Protein AF-A7S8B1-F1 (afdb_monomer_lite)

Organism: Nematostella vectensis (NCBI:txid45351)

Structure (mmCIF, N/CA/C/O backbone):
data_AF-A7S8B1-F1
#
_entry.id   AF-A7S8B1-F1
#
loop_
_atom_site.group_PDB
_atom_site.id
_atom_site.type_symbol
_atom_site.label_atom_id
_atom_site.label_alt_id
_atom_site.label_comp_id
_atom_site.label_asym_id
_atom_site.label_entity_id
_atom_site.label_seq_id
_atom_site.pdbx_PDB_ins_code
_atom_site.Cartn_x
_atom_site.Cartn_y
_atom_site.Cartn_z
_atom_site.occupancy
_atom_site.B_iso_or_equiv
_atom_site.auth_seq_id
_atom_site.auth_comp_id
_atom_site.auth_asym_id
_atom_site.auth_atom_id
_atom_site.pdbx_PDB_model_num
ATOM 1 N N . LEU A 1 1 ? 80.632 -22.500 -73.790 1.00 64.88 1 LEU A N 1
ATOM 2 C CA . LEU A 1 1 ? 79.545 -21.495 -73.861 1.00 64.88 1 LEU A CA 1
ATOM 3 C C . LEU A 1 1 ? 78.164 -22.130 -73.668 1.00 64.88 1 LEU A C 1
ATOM 5 O O . LEU A 1 1 ? 77.567 -21.871 -72.638 1.00 64.88 1 LEU A O 1
ATOM 9 N N . PHE A 1 2 ? 77.678 -23.013 -74.551 1.00 76.00 2 PHE A N 1
ATOM 10 C CA . PHE A 1 2 ? 76.344 -23.635 -74.392 1.00 76.00 2 PHE A CA 1
ATOM 11 C C . PHE A 1 2 ? 76.210 -24.567 -73.166 1.00 76.00 2 PHE A C 1
ATOM 13 O O . PHE A 1 2 ? 75.236 -24.472 -72.427 1.00 76.00 2 PHE A O 1
ATOM 20 N N . GLN A 1 3 ? 77.214 -25.413 -72.903 1.00 78.44 3 GLN A N 1
ATOM 21 C CA . GLN A 1 3 ? 77.226 -26.334 -71.752 1.00 78.44 3 GLN A CA 1
ATOM 22 C C . GLN A 1 3 ? 77.155 -25.591 -70.401 1.00 78.44 3 GLN A C 1
ATOM 24 O O . GLN A 1 3 ? 76.337 -25.927 -69.552 1.00 78.44 3 GLN A O 1
ATOM 29 N N . GLN A 1 4 ? 77.952 -24.527 -70.243 1.00 79.62 4 GLN A N 1
ATOM 30 C CA . GLN A 1 4 ? 77.952 -23.672 -69.046 1.00 79.62 4 GLN A CA 1
ATOM 31 C C . GLN A 1 4 ? 76.598 -22.990 -68.819 1.00 79.62 4 GLN A C 1
ATOM 33 O O . GLN A 1 4 ? 76.114 -22.958 -67.693 1.00 79.62 4 GLN A O 1
ATOM 38 N N . ALA A 1 5 ? 75.949 -22.505 -69.882 1.00 79.94 5 ALA A N 1
ATOM 39 C CA . ALA A 1 5 ? 74.626 -21.892 -69.775 1.00 79.94 5 ALA A CA 1
ATOM 40 C C . ALA A 1 5 ? 73.538 -22.899 -69.342 1.00 79.94 5 ALA A C 1
ATOM 42 O O . ALA A 1 5 ? 72.588 -22.528 -68.653 1.00 79.94 5 ALA A O 1
ATOM 43 N N . LEU A 1 6 ? 73.664 -24.180 -69.715 1.00 85.44 6 LEU A N 1
ATOM 44 C CA . LEU A 1 6 ? 72.750 -25.239 -69.267 1.00 85.44 6 LEU A CA 1
ATOM 45 C C . LEU A 1 6 ? 72.939 -25.591 -67.785 1.00 85.44 6 LEU A C 1
ATOM 47 O O . LEU A 1 6 ? 71.946 -25.767 -67.076 1.00 85.44 6 LEU A O 1
ATOM 51 N N . GLU A 1 7 ? 74.184 -25.662 -67.311 1.00 86.81 7 GLU A N 1
ATOM 52 C CA . GLU A 1 7 ? 74.507 -25.891 -65.895 1.00 86.81 7 GLU A CA 1
ATOM 53 C C . GLU A 1 7 ? 74.032 -24.729 -65.016 1.00 86.81 7 GLU A C 1
ATOM 55 O O . GLU A 1 7 ? 73.389 -24.947 -63.987 1.00 86.81 7 GLU A O 1
ATOM 60 N N . GLU A 1 8 ? 74.257 -23.491 -65.460 1.00 86.94 8 GLU A N 1
ATOM 61 C CA . GLU A 1 8 ? 73.776 -22.286 -64.785 1.00 86.94 8 GLU A CA 1
ATOM 62 C C . GLU A 1 8 ? 72.243 -22.249 -64.728 1.00 86.94 8 GLU A C 1
ATOM 64 O O . GLU A 1 8 ? 71.666 -22.028 -63.662 1.00 86.94 8 GLU A O 1
ATOM 69 N N . ARG A 1 9 ? 71.560 -22.579 -65.835 1.00 88.38 9 ARG A N 1
ATOM 70 C CA . ARG A 1 9 ? 70.095 -22.704 -65.854 1.00 88.38 9 ARG A CA 1
ATOM 71 C C . ARG A 1 9 ? 69.604 -23.769 -64.874 1.00 88.38 9 ARG A C 1
ATOM 73 O O . ARG A 1 9 ? 68.637 -23.526 -64.158 1.00 88.38 9 ARG A O 1
ATOM 80 N N . SER A 1 10 ? 70.251 -24.932 -64.824 1.00 88.69 10 SER A N 1
ATOM 81 C CA . SER A 1 10 ? 69.890 -26.008 -63.892 1.00 88.69 10 SER A CA 1
ATOM 82 C C . SER A 1 10 ? 70.082 -25.586 -62.431 1.00 88.69 10 SER A C 1
ATOM 84 O O . SER A 1 10 ? 69.218 -25.843 -61.593 1.00 88.69 10 SER A O 1
ATOM 86 N N . SER A 1 11 ? 71.183 -24.892 -62.131 1.00 90.88 11 SER A N 1
ATOM 87 C CA . SER A 1 11 ? 71.466 -24.340 -60.803 1.00 90.88 11 SER A CA 1
ATOM 88 C C . SER A 1 11 ? 70.416 -23.306 -60.388 1.00 90.88 11 SER A C 1
ATOM 90 O O . SER A 1 11 ? 69.836 -23.404 -59.305 1.00 90.88 11 SER A O 1
ATOM 92 N N . LEU A 1 12 ? 70.076 -22.375 -61.286 1.00 90.62 12 LEU A N 1
ATOM 93 C CA . LEU A 1 12 ? 69.034 -21.373 -61.059 1.00 90.62 12 LEU A CA 1
ATOM 94 C C . LEU A 1 12 ? 67.646 -22.002 -60.889 1.00 90.62 12 LEU A C 1
ATOM 96 O O . LEU A 1 12 ? 66.888 -21.556 -60.032 1.00 90.62 12 LEU A O 1
ATOM 100 N N . MET A 1 13 ? 67.308 -23.051 -61.646 1.00 91.69 13 MET A N 1
ATOM 101 C CA . MET A 1 13 ? 66.044 -23.780 -61.476 1.00 91.69 13 MET A CA 1
ATOM 102 C C . MET A 1 13 ? 65.980 -24.500 -60.124 1.00 91.69 13 MET A C 1
ATOM 104 O O . MET A 1 13 ? 64.952 -24.431 -59.452 1.00 91.69 13 MET A O 1
ATOM 108 N N . SER A 1 14 ? 67.076 -25.129 -59.689 1.00 92.19 14 SER A N 1
ATOM 109 C CA . SER A 1 14 ? 67.168 -25.754 -58.363 1.00 92.19 14 SER A CA 1
ATOM 110 C C . SER A 1 14 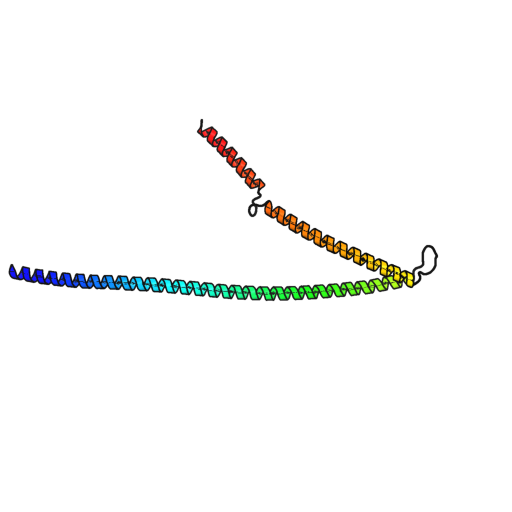? 67.043 -24.718 -57.243 1.00 92.19 14 SER A C 1
ATOM 112 O O . SER A 1 14 ? 66.288 -24.917 -56.291 1.00 92.19 14 SER A O 1
ATOM 114 N N . LEU A 1 15 ? 67.734 -23.581 -57.364 1.00 93.38 15 LEU A N 1
ATOM 115 C CA . LEU A 1 15 ? 67.642 -22.488 -56.399 1.00 93.38 15 LEU A CA 1
ATOM 116 C C . LEU A 1 15 ? 66.228 -21.895 -56.357 1.00 93.38 15 LEU A C 1
ATOM 118 O O . LEU A 1 15 ? 65.697 -21.648 -55.277 1.00 93.38 15 LEU A O 1
ATOM 122 N N . ASN A 1 16 ? 65.588 -21.715 -57.515 1.00 93.56 16 ASN A N 1
ATOM 123 C CA . ASN A 1 16 ? 64.212 -21.235 -57.603 1.00 93.56 16 ASN A CA 1
ATOM 124 C C . ASN A 1 16 ? 63.246 -22.206 -56.909 1.00 93.56 16 ASN A C 1
ATOM 126 O O . ASN A 1 16 ? 62.465 -21.775 -56.067 1.00 93.56 16 ASN A O 1
ATOM 130 N N . ALA A 1 17 ? 63.366 -23.514 -57.156 1.00 93.31 17 ALA A N 1
ATOM 131 C CA . ALA A 1 17 ? 62.559 -24.527 -56.476 1.00 93.31 17 ALA A CA 1
ATOM 132 C C . ALA A 1 17 ? 62.755 -24.501 -54.947 1.00 93.31 17 ALA A C 1
ATOM 134 O O . ALA A 1 17 ? 61.784 -24.562 -54.193 1.00 93.31 17 ALA A O 1
ATOM 135 N N . GLN A 1 18 ? 63.994 -24.333 -54.473 1.00 94.06 18 GLN A N 1
ATOM 136 C CA . GLN A 1 18 ? 64.285 -24.195 -53.042 1.00 94.06 18 GLN A CA 1
ATOM 137 C C . GLN A 1 18 ? 63.686 -22.916 -52.440 1.00 94.06 18 GLN A C 1
ATOM 139 O O . GLN A 1 18 ? 63.155 -22.948 -51.329 1.00 94.06 18 GLN A O 1
ATOM 144 N N . LEU A 1 19 ? 63.747 -21.788 -53.154 1.00 92.75 19 LEU A N 1
ATOM 145 C CA . LEU A 1 19 ? 63.147 -20.530 -52.707 1.00 92.75 19 LEU A CA 1
ATOM 146 C C . LEU A 1 19 ? 61.617 -20.607 -52.698 1.00 92.75 19 LEU A C 1
ATOM 148 O O . LEU A 1 19 ? 60.999 -20.166 -51.731 1.00 92.75 19 LEU A O 1
ATOM 152 N N . GLN A 1 20 ? 61.007 -21.219 -53.714 1.00 93.06 20 GLN A N 1
ATOM 153 C CA . GLN A 1 20 ? 59.567 -21.477 -53.751 1.00 93.06 20 GLN A CA 1
ATOM 154 C C . GLN A 1 20 ? 59.128 -22.364 -52.582 1.00 93.06 20 GLN A 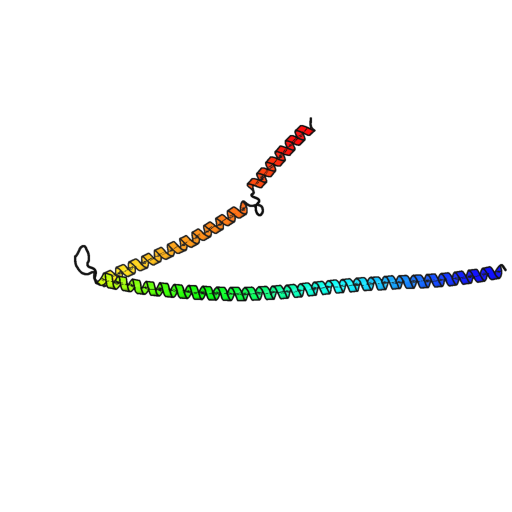C 1
ATOM 156 O O . GLN A 1 20 ? 58.117 -22.072 -51.946 1.00 93.06 20 GLN A O 1
ATOM 161 N N . HIS A 1 21 ? 59.909 -23.395 -52.244 1.00 93.56 21 HIS A N 1
ATOM 162 C CA . HIS A 1 21 ? 59.630 -24.246 -51.090 1.00 93.56 21 HIS A CA 1
ATOM 163 C C . HIS A 1 21 ? 59.710 -23.469 -49.768 1.00 93.56 21 HIS A C 1
ATOM 165 O O . HIS A 1 21 ? 58.768 -23.508 -48.979 1.00 93.56 21 HIS A O 1
ATOM 171 N N . LYS A 1 22 ? 60.770 -22.673 -49.564 1.00 93.56 22 LYS A N 1
ATOM 172 C CA . LYS A 1 22 ? 60.911 -21.810 -48.376 1.00 93.56 22 LYS A CA 1
ATOM 173 C C . LYS A 1 22 ? 59.775 -20.795 -48.250 1.00 93.56 22 LYS A C 1
ATOM 175 O O . LYS A 1 22 ? 59.275 -20.568 -47.151 1.00 93.56 22 LYS A O 1
ATOM 180 N N . LEU A 1 23 ? 59.346 -20.195 -49.361 1.00 91.12 23 LEU A N 1
ATOM 181 C CA . LEU A 1 23 ? 58.202 -19.283 -49.378 1.00 91.12 23 LEU A CA 1
ATOM 182 C C . LEU A 1 23 ? 56.903 -20.013 -49.024 1.00 91.12 23 LEU A C 1
ATOM 184 O O . LEU A 1 23 ? 56.130 -19.510 -48.213 1.00 91.12 23 LEU A O 1
ATOM 188 N N . ALA A 1 24 ? 56.675 -21.206 -49.577 1.00 91.31 24 ALA A N 1
ATOM 189 C CA . ALA A 1 24 ? 55.499 -22.012 -49.263 1.00 91.31 24 ALA A CA 1
ATOM 190 C C . ALA A 1 24 ? 55.444 -22.390 -47.772 1.00 91.31 24 ALA A C 1
ATOM 192 O O . ALA A 1 24 ? 54.389 -22.269 -47.147 1.00 91.31 24 ALA A O 1
ATOM 193 N N . GLU A 1 25 ? 56.573 -22.785 -47.179 1.00 91.81 25 GLU A N 1
ATOM 194 C CA . GLU A 1 25 ? 56.667 -23.053 -45.740 1.00 91.81 25 GLU A CA 1
ATOM 195 C C . GLU A 1 25 ? 56.424 -21.796 -44.901 1.00 91.81 25 GLU A C 1
ATOM 197 O O . GLU A 1 25 ? 55.650 -21.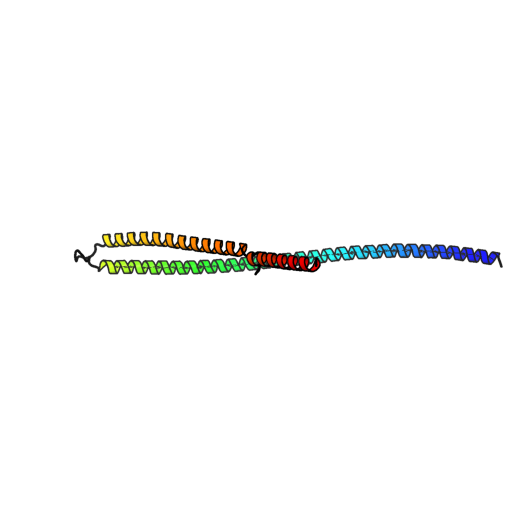839 -43.941 1.00 91.81 25 GLU A O 1
ATOM 202 N N . TYR A 1 26 ? 57.014 -20.662 -45.289 1.00 93.31 26 TYR A N 1
ATOM 203 C CA . TYR A 1 26 ? 56.800 -19.384 -44.614 1.00 93.31 26 TYR A CA 1
ATOM 204 C C . TYR A 1 26 ? 55.323 -18.969 -44.635 1.00 93.31 26 TYR A C 1
ATOM 206 O O . TYR A 1 26 ? 54.759 -18.659 -43.586 1.00 93.31 26 TYR A O 1
ATOM 214 N N . PHE A 1 27 ? 54.662 -19.019 -45.796 1.00 90.38 27 PHE A N 1
ATOM 215 C CA . PHE A 1 27 ? 53.241 -18.680 -45.908 1.00 90.38 27 PHE A CA 1
ATOM 216 C C . PHE A 1 27 ? 52.346 -19.663 -45.150 1.00 90.38 27 PHE A C 1
ATOM 218 O O . PHE A 1 27 ? 51.354 -19.248 -44.546 1.00 90.38 27 PHE A O 1
ATOM 225 N N . ARG A 1 28 ? 52.699 -20.955 -45.123 1.00 90.06 28 ARG A N 1
ATOM 226 C CA . ARG A 1 28 ? 51.981 -21.956 -44.325 1.00 90.06 28 ARG A CA 1
ATOM 227 C C . ARG A 1 28 ? 52.094 -21.662 -42.830 1.00 90.06 28 ARG A C 1
ATOM 229 O O . ARG A 1 28 ? 51.080 -21.735 -42.136 1.00 90.06 28 ARG A O 1
ATOM 236 N N . LYS A 1 29 ? 53.292 -21.318 -42.351 1.00 89.38 29 LYS A N 1
ATOM 237 C CA . LYS A 1 29 ? 53.536 -20.968 -40.948 1.00 89.38 29 LYS A CA 1
ATOM 238 C C . LYS A 1 29 ? 52.816 -19.674 -40.569 1.00 89.38 29 LYS A C 1
ATOM 240 O O . LYS A 1 29 ? 52.031 -19.684 -39.631 1.00 89.38 29 LYS A O 1
ATOM 245 N N . LYS A 1 30 ? 52.951 -18.621 -41.380 1.00 89.94 30 LYS A N 1
ATOM 246 C CA . LYS A 1 30 ? 52.258 -17.340 -41.183 1.00 89.94 30 LYS A CA 1
ATOM 247 C C . LYS A 1 30 ? 50.738 -17.511 -41.070 1.00 89.94 30 LYS A C 1
ATOM 249 O O . LYS A 1 30 ? 50.138 -17.007 -40.132 1.00 89.94 30 LYS A O 1
ATOM 254 N N . LYS A 1 31 ? 50.124 -18.306 -41.955 1.00 86.44 31 LYS A N 1
ATOM 255 C CA . LYS A 1 31 ? 48.678 -18.600 -41.912 1.00 86.44 31 LYS A CA 1
ATOM 256 C C . LYS A 1 31 ? 48.256 -19.446 -40.697 1.00 86.44 31 LYS A C 1
ATOM 258 O O . LYS A 1 31 ? 47.071 -19.499 -40.362 1.00 86.44 31 LYS A O 1
ATOM 263 N N . SER A 1 32 ? 49.176 -20.198 -40.095 1.00 84.25 32 SER A N 1
ATOM 264 C CA . SER A 1 32 ? 48.924 -20.940 -38.853 1.00 84.25 32 SER A CA 1
ATOM 265 C C . SER A 1 32 ? 48.985 -20.006 -37.647 1.00 84.25 32 SER A C 1
ATOM 267 O O . SER A 1 32 ? 48.074 -20.033 -36.825 1.00 84.25 32 SER A O 1
ATOM 269 N N . ASP A 1 33 ? 50.004 -19.148 -37.593 1.00 84.88 33 ASP A N 1
ATOM 270 C CA . ASP A 1 33 ? 50.209 -18.172 -36.519 1.00 84.88 33 ASP A CA 1
ATOM 271 C C . ASP A 1 33 ? 49.067 -17.136 -36.489 1.00 84.88 33 ASP A C 1
ATOM 273 O O . ASP A 1 33 ? 48.527 -16.838 -35.427 1.00 84.88 33 ASP A O 1
ATOM 277 N N . GLU A 1 34 ? 48.616 -16.655 -37.656 1.00 83.69 34 GLU A N 1
ATOM 278 C CA . GLU A 1 34 ? 47.451 -15.760 -37.777 1.00 83.69 34 GLU A CA 1
ATOM 279 C C . GLU A 1 34 ? 46.168 -16.411 -37.234 1.00 83.69 34 GLU A C 1
ATOM 281 O O . GLU A 1 34 ? 45.422 -15.785 -36.483 1.00 83.69 34 GLU A O 1
ATOM 286 N N . ARG A 1 35 ? 45.938 -17.697 -37.541 1.00 80.75 35 ARG A N 1
ATOM 287 C CA . ARG A 1 35 ? 44.781 -18.442 -37.019 1.00 80.75 35 ARG A CA 1
ATOM 288 C C . ARG A 1 35 ? 44.858 -18.669 -35.511 1.00 80.75 35 ARG A C 1
ATOM 290 O O . ARG A 1 35 ? 43.830 -18.612 -34.847 1.00 80.75 35 ARG A O 1
ATOM 297 N N . GLN A 1 36 ? 46.046 -18.921 -34.963 1.00 80.69 36 GLN A N 1
ATOM 298 C CA . GLN A 1 36 ? 46.227 -19.044 -33.514 1.00 80.69 36 GLN A CA 1
ATOM 299 C C . GLN A 1 36 ? 45.946 -17.718 -32.802 1.00 80.69 36 GLN A C 1
ATOM 301 O O . GLN A 1 36 ? 45.196 -17.709 -31.830 1.00 80.69 36 GLN A O 1
ATOM 306 N N . GLN A 1 37 ? 46.436 -16.596 -33.338 1.00 79.44 37 GLN A N 1
ATOM 307 C CA . GLN A 1 37 ? 46.147 -15.267 -32.792 1.00 79.44 37 GLN A CA 1
ATOM 308 C C . GLN A 1 37 ? 44.654 -14.914 -32.838 1.00 79.44 37 GLN A C 1
ATOM 310 O O . GLN A 1 37 ? 44.149 -14.278 -31.917 1.00 79.44 37 GLN A O 1
ATOM 315 N N . GLU A 1 38 ? 43.928 -15.305 -33.890 1.00 77.31 38 GLU A N 1
ATOM 316 C CA . GLU A 1 38 ? 42.471 -15.126 -33.950 1.00 77.31 38 GLU A CA 1
ATOM 317 C C . GLU A 1 38 ? 41.741 -15.959 -32.889 1.00 77.31 38 GLU A C 1
ATOM 319 O O . GLU A 1 38 ? 40.819 -15.457 -32.246 1.00 77.31 38 GLU A O 1
ATOM 324 N N . VAL A 1 39 ? 42.147 -17.213 -32.669 1.00 78.81 39 VAL A N 1
ATOM 325 C CA . VAL A 1 39 ? 41.556 -18.067 -31.625 1.00 78.81 39 VAL A CA 1
ATOM 326 C C . VAL A 1 39 ? 41.832 -17.497 -30.234 1.00 78.81 39 VAL A C 1
ATOM 328 O O . VAL A 1 39 ? 40.897 -17.372 -29.449 1.00 78.81 39 VAL A O 1
ATOM 331 N N . GLU A 1 40 ? 43.067 -17.084 -29.946 1.00 74.19 40 GLU A N 1
ATOM 332 C CA . GLU A 1 40 ? 43.428 -16.458 -28.667 1.00 74.19 40 GLU A CA 1
ATOM 333 C C . GLU A 1 40 ? 42.625 -15.177 -28.415 1.00 74.19 40 GLU A C 1
ATOM 335 O O . GLU A 1 40 ? 42.038 -15.031 -27.347 1.00 74.19 40 GLU A O 1
ATOM 340 N N . LYS A 1 41 ? 42.495 -14.293 -29.416 1.00 79.50 41 LYS A N 1
ATOM 341 C CA . LYS A 1 41 ? 41.663 -13.082 -29.308 1.00 79.50 41 LYS A CA 1
ATOM 342 C C . LYS A 1 41 ? 40.198 -13.399 -29.009 1.00 79.50 41 LYS A C 1
ATOM 344 O O . LYS A 1 41 ? 39.602 -12.731 -28.172 1.00 79.50 41 LYS A O 1
ATOM 349 N N . ASN A 1 42 ? 39.625 -14.407 -29.670 1.00 82.06 42 ASN A N 1
ATOM 350 C CA . ASN A 1 42 ? 38.245 -14.829 -29.422 1.00 82.06 42 ASN A CA 1
ATOM 351 C C . ASN A 1 42 ? 38.059 -15.392 -28.004 1.00 82.06 42 ASN A C 1
ATOM 353 O O . ASN A 1 42 ? 37.046 -15.112 -27.369 1.00 82.06 42 ASN A O 1
ATOM 357 N N . VAL A 1 43 ? 39.027 -16.162 -27.497 1.00 78.50 43 VAL A N 1
ATOM 358 C CA . VAL A 1 43 ? 39.004 -16.672 -26.115 1.00 78.50 43 VAL A CA 1
ATOM 359 C C . VAL A 1 43 ? 39.100 -15.514 -25.122 1.00 78.50 43 VAL A C 1
ATOM 361 O O . VAL A 1 43 ? 38.279 -15.431 -24.214 1.00 78.50 43 VAL A O 1
ATOM 364 N N . THR A 1 44 ? 40.017 -14.567 -25.335 1.00 82.94 44 THR A N 1
ATOM 365 C CA . THR A 1 44 ? 40.146 -13.379 -24.478 1.00 82.94 44 THR A CA 1
ATOM 366 C C . THR A 1 44 ? 38.879 -12.514 -24.488 1.00 82.94 44 THR A C 1
ATOM 368 O O . THR A 1 44 ? 38.469 -12.035 -23.434 1.00 82.94 44 THR A O 1
ATOM 371 N N . ASP A 1 45 ? 38.217 -12.332 -25.636 1.00 88.94 45 ASP A N 1
ATOM 372 C CA . ASP A 1 45 ? 36.945 -11.593 -25.727 1.00 88.94 45 ASP A CA 1
ATOM 373 C C . ASP A 1 45 ? 35.810 -12.302 -24.961 1.00 88.94 45 ASP A C 1
ATOM 375 O O . ASP A 1 45 ? 35.050 -11.672 -24.219 1.00 88.94 45 ASP A O 1
ATOM 379 N N . GLN A 1 46 ? 35.736 -13.635 -25.054 1.00 89.00 46 GLN A N 1
ATOM 380 C CA . GLN A 1 46 ? 34.786 -14.435 -24.274 1.00 89.00 46 GLN A CA 1
ATOM 381 C C . GLN A 1 46 ? 35.053 -14.347 -22.766 1.00 89.00 46 GLN A C 1
ATOM 383 O O . GLN A 1 46 ? 34.111 -14.162 -21.994 1.00 89.00 46 GLN A O 1
ATOM 388 N N . GLU A 1 47 ? 36.315 -14.432 -22.344 1.00 90.75 47 GLU A N 1
ATOM 389 C CA . GLU A 1 47 ? 36.722 -14.284 -20.944 1.00 90.75 47 GLU A CA 1
ATOM 390 C C . GLU A 1 47 ? 36.387 -12.888 -20.405 1.00 90.75 47 GLU A C 1
ATOM 392 O O . GLU A 1 47 ? 35.792 -12.766 -19.334 1.00 90.75 47 GLU A O 1
ATOM 397 N N . GLN A 1 48 ? 36.679 -11.828 -21.164 1.00 92.88 48 GLN A N 1
ATOM 398 C CA . GLN A 1 48 ? 36.335 -10.453 -20.789 1.00 92.88 48 GLN A CA 1
ATOM 399 C C . GLN A 1 48 ? 34.823 -10.258 -20.655 1.00 92.88 48 GLN A C 1
ATOM 401 O O . GLN A 1 48 ? 34.350 -9.644 -19.693 1.00 92.88 48 GLN A O 1
ATOM 406 N N . ARG A 1 49 ? 34.040 -10.806 -21.590 1.00 92.75 49 ARG A N 1
ATOM 407 C CA . ARG A 1 49 ? 32.578 -10.735 -21.543 1.00 92.75 49 ARG A CA 1
ATOM 408 C C . ARG A 1 49 ? 32.009 -11.510 -20.357 1.00 92.75 49 ARG A C 1
ATOM 410 O O . ARG A 1 49 ? 31.094 -11.014 -19.701 1.00 92.75 49 ARG A O 1
ATOM 417 N N . TYR A 1 50 ? 32.555 -12.688 -20.065 1.00 93.44 50 TYR A N 1
ATOM 418 C CA . TYR A 1 50 ? 32.190 -13.467 -18.886 1.00 93.44 50 TYR A CA 1
ATOM 419 C C . TYR A 1 50 ? 32.482 -12.693 -17.596 1.00 93.44 50 TYR A C 1
ATOM 421 O O . TYR A 1 50 ? 31.583 -12.530 -16.775 1.00 93.44 50 TYR A O 1
ATOM 429 N N . LEU A 1 51 ? 33.689 -12.136 -17.450 1.00 95.12 51 LEU A N 1
ATOM 430 C CA . LEU A 1 51 ? 34.064 -11.322 -16.288 1.00 95.12 51 LEU A CA 1
ATOM 431 C C . LEU A 1 51 ? 33.136 -10.115 -16.114 1.00 95.12 51 LEU A C 1
ATOM 433 O O . LEU A 1 51 ? 32.691 -9.841 -15.002 1.00 95.12 51 LEU A O 1
ATOM 437 N N . LYS A 1 52 ? 32.772 -9.440 -17.211 1.00 95.44 52 LYS A N 1
ATOM 438 C CA . LYS A 1 52 ? 31.794 -8.346 -17.182 1.00 95.44 52 LYS A CA 1
ATOM 439 C C . LYS A 1 52 ? 30.423 -8.813 -16.691 1.00 95.44 52 LYS A C 1
ATOM 441 O O . LYS A 1 52 ? 29.816 -8.140 -15.867 1.00 95.44 52 LYS A O 1
ATOM 446 N N . TYR A 1 53 ? 29.927 -9.954 -17.169 1.00 94.62 53 TYR A N 1
ATOM 447 C CA . TYR A 1 53 ? 28.651 -10.490 -16.690 1.00 94.62 53 TYR A CA 1
ATOM 448 C C . TYR A 1 53 ? 28.696 -10.896 -15.219 1.00 94.62 53 TYR A C 1
ATOM 450 O O . TYR A 1 53 ? 27.728 -10.638 -14.510 1.00 94.62 53 TYR A O 1
ATOM 458 N N . MET A 1 54 ? 29.806 -11.467 -14.752 1.00 96.44 54 MET A N 1
ATOM 459 C CA . MET A 1 54 ? 29.985 -11.793 -13.337 1.00 96.44 54 MET A CA 1
ATOM 460 C C . MET A 1 54 ? 30.011 -10.534 -12.463 1.00 96.44 54 MET A C 1
ATOM 462 O O . MET A 1 54 ? 29.322 -10.511 -11.448 1.00 96.44 54 MET A O 1
ATOM 466 N N . SER A 1 55 ? 30.711 -9.475 -12.891 1.00 96.38 55 SER A N 1
ATOM 467 C CA . SER A 1 55 ? 30.711 -8.171 -12.205 1.00 96.38 55 SER A CA 1
ATOM 468 C C . SER A 1 55 ? 29.308 -7.574 -12.138 1.00 96.38 55 SER A C 1
ATOM 470 O O . SER A 1 55 ? 28.838 -7.216 -11.065 1.00 96.38 55 SER A O 1
ATOM 472 N N . ASN A 1 56 ? 28.594 -7.535 -13.267 1.00 96.44 56 ASN A N 1
ATOM 473 C CA . ASN A 1 56 ? 27.225 -7.021 -13.312 1.00 96.44 56 ASN A CA 1
ATOM 474 C C . ASN A 1 56 ? 26.276 -7.832 -12.417 1.00 96.44 56 ASN A C 1
ATOM 476 O O . ASN A 1 56 ? 25.369 -7.275 -11.807 1.00 96.44 56 ASN A O 1
ATOM 480 N N . LEU A 1 57 ? 26.451 -9.154 -12.361 1.00 96.81 57 LEU A N 1
ATOM 481 C CA . LEU A 1 57 ? 25.645 -10.028 -11.515 1.00 96.81 57 LEU A CA 1
ATOM 482 C C . LEU A 1 57 ? 25.919 -9.757 -10.033 1.00 96.81 57 LEU A C 1
ATOM 484 O O . LEU A 1 57 ? 24.973 -9.668 -9.255 1.00 96.81 57 LEU A O 1
ATOM 488 N N . GLU A 1 58 ? 27.183 -9.581 -9.650 1.00 97.25 58 GLU A N 1
ATOM 489 C CA . GLU A 1 58 ? 27.566 -9.201 -8.288 1.00 97.25 58 GLU A CA 1
ATOM 490 C C . GLU A 1 58 ? 27.020 -7.814 -7.909 1.00 97.25 58 GLU A C 1
ATOM 492 O O . GLU A 1 58 ? 26.488 -7.631 -6.813 1.00 97.25 58 GLU A O 1
ATOM 497 N N . GLU A 1 59 ? 27.088 -6.840 -8.819 1.00 97.12 59 GLU A N 1
ATOM 498 C CA . GLU A 1 59 ? 26.498 -5.510 -8.637 1.00 97.12 59 GLU A CA 1
ATOM 499 C C . GLU A 1 59 ? 24.986 -5.593 -8.406 1.00 97.12 59 GLU A C 1
ATOM 501 O O . GLU A 1 59 ? 24.503 -5.069 -7.401 1.00 97.12 59 GLU A O 1
ATOM 506 N N . LEU A 1 60 ? 24.260 -6.323 -9.260 1.00 97.38 60 LEU A N 1
ATOM 507 C CA . LEU A 1 60 ? 22.814 -6.529 -9.136 1.00 97.38 60 LEU A CA 1
ATOM 508 C C . LEU A 1 60 ? 22.437 -7.238 -7.830 1.00 97.38 60 LEU A C 1
ATOM 510 O O . LEU A 1 60 ? 21.473 -6.849 -7.176 1.00 97.38 60 LEU A O 1
ATOM 514 N N . GLN A 1 61 ? 23.201 -8.249 -7.412 1.00 97.62 61 GLN A N 1
ATOM 515 C CA . GLN A 1 61 ? 22.971 -8.933 -6.135 1.00 97.62 61 GLN A CA 1
ATOM 516 C C . GLN A 1 61 ? 23.193 -8.002 -4.939 1.00 97.62 61 GLN A C 1
ATOM 518 O O . GLN A 1 61 ? 22.439 -8.030 -3.964 1.00 97.62 61 GLN A O 1
ATOM 523 N N . ASN A 1 62 ? 24.222 -7.158 -5.006 1.00 97.88 62 ASN A N 1
ATOM 524 C CA . ASN A 1 62 ? 24.494 -6.172 -3.970 1.00 97.88 62 ASN A CA 1
ATOM 525 C C . ASN A 1 62 ? 23.422 -5.074 -3.935 1.00 97.88 62 ASN A C 1
ATOM 527 O O . ASN A 1 62 ? 23.043 -4.632 -2.850 1.00 97.88 62 ASN A O 1
ATOM 531 N N . GLU A 1 63 ? 22.921 -4.639 -5.091 1.00 97.75 63 GLU A N 1
ATOM 532 C CA . GLU A 1 63 ? 21.783 -3.721 -5.200 1.00 97.75 63 GLU A CA 1
ATOM 533 C C . GLU A 1 63 ? 20.521 -4.323 -4.592 1.00 97.75 63 GLU A C 1
ATOM 535 O O . GLU A 1 63 ? 19.948 -3.717 -3.687 1.00 97.75 63 GLU A O 1
ATOM 540 N N . GLU A 1 64 ? 20.155 -5.540 -4.994 1.00 97.62 64 GLU A N 1
ATOM 541 C CA . GLU A 1 64 ? 18.999 -6.253 -4.453 1.00 97.62 64 GLU A CA 1
ATOM 542 C C . GLU A 1 64 ? 19.092 -6.360 -2.928 1.00 97.62 64 GLU A C 1
ATOM 544 O O . GLU A 1 64 ? 18.137 -6.052 -2.213 1.00 97.62 64 GLU A O 1
ATOM 549 N N . LYS A 1 65 ? 20.259 -6.741 -2.400 1.00 98.12 65 LYS A N 1
ATOM 550 C CA . LYS A 1 65 ? 20.467 -6.849 -0.955 1.00 98.12 65 LYS A CA 1
ATOM 551 C C . LYS A 1 65 ? 20.283 -5.504 -0.246 1.00 98.12 65 LYS A C 1
ATOM 553 O O . LYS A 1 65 ? 19.597 -5.453 0.777 1.00 98.12 65 LYS A O 1
ATOM 558 N N . ARG A 1 66 ? 20.850 -4.419 -0.787 1.00 97.88 66 ARG A N 1
ATOM 559 C CA . ARG A 1 66 ? 20.686 -3.062 -0.234 1.00 97.88 66 ARG A CA 1
ATOM 560 C C . ARG A 1 66 ? 19.226 -2.618 -0.252 1.00 97.88 66 ARG A C 1
ATOM 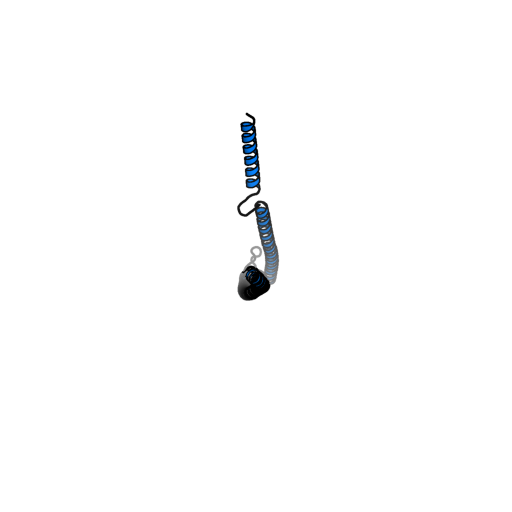562 O O . ARG A 1 66 ? 18.745 -2.064 0.735 1.00 97.88 66 ARG A O 1
ATOM 569 N N . GLU A 1 67 ? 18.512 -2.872 -1.344 1.00 97.88 67 GLU A N 1
ATOM 570 C CA . GLU A 1 67 ? 17.088 -2.552 -1.452 1.00 97.88 67 GLU A CA 1
ATOM 571 C C . GLU A 1 67 ? 16.254 -3.362 -0.461 1.00 97.88 67 GLU A C 1
ATOM 573 O O . GLU A 1 67 ? 15.420 -2.799 0.246 1.00 97.88 67 GLU A O 1
ATOM 578 N N . GLN A 1 68 ? 16.514 -4.664 -0.337 1.00 98.06 68 GLN A N 1
ATOM 579 C CA . GLN A 1 68 ? 15.839 -5.515 0.638 1.00 98.06 68 GLN A CA 1
ATOM 580 C C . GLN A 1 68 ? 16.062 -5.027 2.074 1.00 98.06 68 GLN A C 1
ATOM 582 O O . GLN A 1 68 ? 15.116 -4.995 2.860 1.00 98.06 68 GLN A O 1
ATOM 587 N N . GLU A 1 69 ? 17.290 -4.656 2.439 1.00 98.19 69 GLU A N 1
ATOM 588 C CA . GLU A 1 69 ? 17.608 -4.101 3.762 1.00 98.19 69 GLU A CA 1
ATOM 589 C C . GLU A 1 69 ? 16.910 -2.753 3.992 1.00 98.19 69 GLU A C 1
ATOM 591 O O . GLU A 1 69 ? 16.298 -2.548 5.042 1.00 98.19 69 GLU A O 1
ATOM 596 N N . SER A 1 70 ? 16.906 -1.876 2.984 1.00 98.06 70 SER A N 1
ATOM 597 C CA . SER A 1 70 ? 16.188 -0.598 3.019 1.00 98.06 70 SER A CA 1
ATOM 598 C C . SER A 1 70 ? 14.682 -0.790 3.218 1.00 98.06 70 SER A C 1
ATOM 600 O O . SER A 1 70 ? 14.094 -0.191 4.121 1.00 98.06 70 SER A O 1
ATOM 602 N N . PHE A 1 71 ? 14.044 -1.669 2.439 1.00 97.81 71 PHE A N 1
ATOM 603 C CA . PHE A 1 71 ? 12.617 -1.954 2.582 1.00 97.81 71 PHE A CA 1
ATOM 604 C C . PHE A 1 71 ? 12.292 -2.617 3.917 1.00 97.81 71 PHE A C 1
ATOM 606 O O . PHE A 1 71 ? 11.272 -2.285 4.517 1.00 97.81 71 PHE A O 1
ATOM 613 N N . LYS A 1 72 ? 13.154 -3.508 4.425 1.00 98.25 72 LYS A N 1
ATOM 614 C CA . LYS A 1 72 ? 12.993 -4.082 5.769 1.00 98.25 72 LYS A CA 1
ATOM 615 C C . LYS A 1 72 ? 12.990 -2.990 6.836 1.00 98.25 72 LYS A C 1
ATOM 617 O O . LYS A 1 72 ? 12.079 -2.981 7.657 1.00 98.25 72 LYS A O 1
ATOM 622 N N . SER A 1 73 ? 13.939 -2.052 6.786 1.00 98.12 73 SER A N 1
ATOM 623 C CA . SER A 1 73 ? 13.977 -0.917 7.718 1.00 98.12 73 SER A CA 1
ATOM 624 C C . SER A 1 73 ? 12.703 -0.077 7.627 1.00 98.12 73 SER A C 1
ATOM 626 O O . SER A 1 73 ? 12.049 0.160 8.635 1.00 98.12 73 SER A O 1
ATOM 628 N N . GLN A 1 74 ? 12.287 0.293 6.412 1.00 98.25 74 GLN A N 1
ATOM 629 C CA . GLN A 1 74 ? 11.070 1.084 6.200 1.00 98.25 74 GLN A CA 1
ATOM 630 C C . GLN A 1 74 ? 9.809 0.372 6.710 1.00 98.25 74 GLN A C 1
ATOM 632 O O . GLN A 1 74 ? 8.914 1.011 7.263 1.00 98.25 74 GLN A O 1
ATOM 637 N N . ILE A 1 75 ? 9.716 -0.949 6.533 1.00 97.94 75 ILE A N 1
ATOM 638 C CA . ILE A 1 75 ? 8.601 -1.751 7.047 1.00 97.94 75 ILE A CA 1
ATOM 639 C C . ILE A 1 75 ? 8.578 -1.719 8.576 1.00 97.94 75 ILE A C 1
ATOM 641 O O . ILE A 1 75 ? 7.505 -1.532 9.150 1.00 97.94 75 ILE A O 1
ATOM 645 N N . GLU A 1 76 ? 9.722 -1.893 9.236 1.00 98.25 76 GLU A N 1
ATOM 646 C CA . GLU A 1 76 ? 9.802 -1.850 10.701 1.00 98.25 76 GLU A CA 1
ATOM 647 C C . GLU A 1 76 ? 9.479 -0.455 11.256 1.00 98.25 76 GLU A C 1
ATOM 649 O O . GLU A 1 76 ? 8.706 -0.338 12.212 1.00 98.25 76 GLU A O 1
ATOM 654 N N . ASP A 1 77 ? 9.942 0.611 10.601 1.00 98.06 77 ASP A N 1
ATOM 655 C CA . ASP A 1 77 ? 9.595 1.989 10.969 1.00 98.06 77 ASP A CA 1
ATOM 656 C C . ASP A 1 77 ? 8.083 2.238 10.847 1.00 98.06 77 ASP A C 1
ATOM 658 O O . ASP A 1 77 ? 7.442 2.802 11.740 1.00 98.06 77 ASP A O 1
ATOM 662 N N . LEU A 1 78 ? 7.474 1.781 9.746 1.00 98.06 78 LEU A N 1
ATOM 663 C CA . LEU A 1 78 ? 6.034 1.906 9.525 1.00 98.06 78 LEU A CA 1
ATOM 664 C C . LEU A 1 78 ? 5.220 1.081 10.526 1.00 98.06 78 LEU A C 1
ATOM 666 O O . LEU A 1 78 ? 4.183 1.562 10.991 1.00 98.06 78 LEU A O 1
ATOM 670 N N . LYS A 1 79 ? 5.672 -0.128 10.880 1.00 97.94 79 LYS A N 1
ATOM 671 C CA . LYS A 1 79 ? 5.038 -0.956 11.918 1.00 97.94 79 LYS A CA 1
ATOM 672 C C . LYS A 1 79 ? 5.086 -0.269 13.273 1.00 97.94 79 LYS A C 1
ATOM 674 O O . LYS A 1 79 ? 4.042 -0.143 13.908 1.00 97.94 79 LYS A O 1
ATOM 679 N N . THR A 1 80 ? 6.257 0.228 13.666 1.00 98.31 80 THR A N 1
ATOM 680 C CA . THR A 1 80 ? 6.450 0.936 14.937 1.00 98.31 80 THR A CA 1
ATOM 681 C C . THR A 1 80 ? 5.526 2.146 15.012 1.00 98.31 80 THR A C 1
ATOM 683 O O . THR A 1 80 ? 4.722 2.268 15.932 1.00 98.31 80 THR A O 1
ATOM 686 N N . ARG A 1 81 ? 5.509 2.980 13.967 1.00 98.06 81 ARG A N 1
ATOM 687 C CA . ARG A 1 81 ? 4.622 4.149 13.899 1.00 98.06 81 ARG A CA 1
ATOM 688 C C . ARG A 1 81 ? 3.137 3.778 13.903 1.00 98.06 81 ARG A C 1
ATOM 690 O O . ARG A 1 81 ? 2.307 4.539 14.403 1.00 98.06 81 ARG A O 1
ATOM 697 N N . CYS A 1 82 ? 2.770 2.653 13.290 1.00 97.69 82 CYS A N 1
ATOM 698 C CA . CYS A 1 82 ? 1.400 2.150 13.324 1.00 97.69 82 CYS A CA 1
ATOM 699 C C . CYS A 1 82 ? 1.009 1.735 14.745 1.00 97.69 82 CYS A C 1
ATOM 701 O O . CYS A 1 82 ? -0.076 2.095 15.197 1.00 97.69 82 CYS A O 1
ATOM 703 N N . GLN A 1 83 ? 1.898 1.030 15.446 1.00 98.00 83 GLN A N 1
ATOM 704 C CA . GLN A 1 83 ? 1.689 0.610 16.825 1.00 98.00 83 GLN A CA 1
ATOM 705 C C . GLN A 1 83 ? 1.550 1.815 17.763 1.00 98.00 83 GLN A C 1
ATOM 707 O O . GLN A 1 83 ? 0.560 1.905 18.479 1.00 98.00 83 GLN A O 1
ATOM 712 N N . GLU A 1 84 ? 2.455 2.792 17.688 1.00 97.94 84 GLU A N 1
ATOM 713 C CA . GLU A 1 84 ? 2.385 4.016 18.502 1.00 97.94 84 GLU A CA 1
ATOM 714 C C . GLU A 1 84 ? 1.051 4.756 18.326 1.00 97.94 84 GLU A C 1
ATOM 716 O O . GLU A 1 84 ? 0.427 5.205 19.290 1.00 97.94 84 GLU A O 1
ATOM 721 N N . LYS A 1 85 ? 0.581 4.878 17.078 1.00 97.69 85 LYS A N 1
ATOM 722 C CA . LYS A 1 85 ? -0.715 5.501 16.787 1.00 97.69 85 LYS A CA 1
ATOM 723 C C . LYS A 1 85 ? -1.878 4.683 17.332 1.00 97.69 85 LYS A C 1
ATOM 725 O O . LYS A 1 85 ? -2.833 5.274 17.828 1.00 97.69 85 LYS A O 1
ATOM 730 N N . GLN A 1 86 ? -1.809 3.360 17.220 1.00 96.44 86 GLN A N 1
ATOM 731 C CA . GLN A 1 86 ? -2.836 2.464 17.737 1.00 96.44 86 GLN A CA 1
ATOM 732 C C . GLN A 1 86 ? -2.946 2.595 19.261 1.00 96.44 86 GLN A C 1
ATOM 734 O O . GLN A 1 86 ? -4.037 2.843 19.767 1.00 96.44 86 GLN A O 1
ATOM 739 N N . GLU A 1 87 ? -1.820 2.557 19.973 1.00 98.06 87 GLU A N 1
ATOM 740 C CA . GLU A 1 87 ? -1.766 2.736 21.429 1.00 98.06 87 GLU A CA 1
ATOM 741 C C . GLU A 1 87 ? -2.296 4.114 21.858 1.00 98.06 87 GLU A C 1
ATOM 743 O O . GLU A 1 87 ? -3.061 4.227 22.818 1.00 98.06 87 GLU A O 1
ATOM 748 N N . ALA A 1 88 ? -1.954 5.178 21.122 1.00 98.00 88 ALA A N 1
ATOM 749 C CA . ALA A 1 88 ? -2.466 6.520 21.394 1.00 98.00 88 ALA A CA 1
ATOM 750 C C . ALA A 1 88 ? -3.994 6.614 21.224 1.00 98.00 88 ALA A C 1
ATOM 752 O O . ALA A 1 88 ? -4.673 7.232 22.050 1.00 98.00 88 ALA A O 1
ATOM 753 N N . VAL A 1 89 ? -4.542 5.993 20.174 1.00 96.06 89 VAL A N 1
ATOM 754 C CA . VAL A 1 89 ? -5.991 5.939 19.929 1.00 96.06 89 VAL A CA 1
ATOM 755 C C . VAL A 1 89 ? -6.691 5.118 21.007 1.00 96.06 89 VAL A C 1
ATOM 757 O O . VAL A 1 89 ? -7.704 5.567 21.537 1.00 96.06 89 VAL A O 1
ATOM 760 N N . GLU A 1 90 ? -6.149 3.959 21.376 1.00 95.81 90 GLU A N 1
ATOM 761 C CA . GLU A 1 90 ? -6.706 3.104 22.429 1.00 95.81 90 GLU A CA 1
ATOM 762 C C . GLU A 1 90 ? -6.747 3.826 23.773 1.00 95.81 90 GLU A C 1
ATOM 764 O O . GLU A 1 90 ? -7.792 3.852 24.428 1.00 95.81 90 GLU A O 1
ATOM 769 N N . LYS A 1 91 ? -5.653 4.500 24.145 1.00 97.75 91 LYS A N 1
ATOM 770 C CA . LYS A 1 91 ? -5.599 5.319 25.357 1.00 97.75 91 LYS A CA 1
ATOM 771 C C . LYS A 1 91 ? -6.640 6.436 25.328 1.00 97.75 91 LYS A C 1
ATOM 773 O O . LYS A 1 91 ? -7.433 6.555 26.258 1.00 97.75 91 LYS A O 1
ATOM 778 N N . SER A 1 92 ? -6.686 7.220 24.248 1.00 97.56 92 SER A N 1
ATOM 779 C CA . SER A 1 92 ? -7.662 8.307 24.111 1.00 97.56 92 SER A CA 1
ATOM 780 C C . SER A 1 92 ? -9.104 7.794 24.129 1.00 97.56 92 SER A C 1
ATOM 782 O O . SER A 1 92 ? -9.985 8.463 24.667 1.00 97.56 92 SER A O 1
ATOM 784 N N . SER A 1 93 ? -9.359 6.621 23.547 1.00 94.38 93 SER A N 1
ATOM 785 C CA . SER A 1 93 ? -10.677 5.988 23.536 1.00 94.38 93 SER A CA 1
ATOM 786 C C . SER A 1 93 ? -11.083 5.529 24.935 1.00 94.38 93 SER A C 1
ATOM 788 O O . SER A 1 93 ? -12.225 5.746 25.340 1.00 94.38 93 SER A O 1
ATOM 790 N N . ALA A 1 94 ? -10.161 4.936 25.697 1.00 95.25 94 ALA A N 1
ATOM 791 C CA . ALA A 1 94 ? -10.402 4.533 27.080 1.00 95.25 94 ALA A CA 1
ATOM 792 C C . ALA A 1 94 ? -10.680 5.748 27.982 1.00 95.25 94 ALA A C 1
ATOM 794 O O . ALA A 1 94 ? -11.670 5.755 28.718 1.00 95.25 94 ALA A O 1
ATOM 795 N N . ASP A 1 95 ? -9.868 6.803 27.864 1.00 97.19 95 ASP A N 1
ATOM 796 C CA . ASP A 1 95 ? -10.044 8.054 28.610 1.00 97.19 95 ASP A CA 1
ATOM 797 C C . ASP A 1 95 ? -11.403 8.702 28.295 1.00 97.19 95 ASP A C 1
ATOM 799 O O . ASP A 1 95 ? -12.142 9.096 29.201 1.00 97.19 95 ASP A O 1
ATOM 803 N N . PHE A 1 96 ? -11.781 8.754 27.013 1.00 95.75 96 PHE A N 1
ATOM 804 C CA . PHE A 1 96 ? -13.070 9.300 26.587 1.00 95.75 96 PHE A CA 1
ATOM 805 C C . PHE A 1 96 ? -14.256 8.457 27.065 1.00 95.75 96 PHE A C 1
ATOM 807 O O . PHE A 1 96 ? -15.285 8.997 27.469 1.00 95.75 96 PHE A O 1
ATOM 814 N N . THR A 1 97 ? -14.115 7.134 27.056 1.00 93.56 97 THR A N 1
ATOM 815 C CA . THR A 1 97 ? -15.147 6.210 27.539 1.00 93.56 97 THR A CA 1
ATOM 816 C C . THR A 1 97 ? -15.398 6.407 29.032 1.00 93.56 97 THR A C 1
ATOM 818 O O . THR A 1 97 ? -16.541 6.599 29.447 1.00 93.56 97 THR A O 1
ATOM 821 N N . LYS A 1 98 ? -14.327 6.500 29.829 1.00 94.62 98 LYS A N 1
ATOM 822 C CA . LYS A 1 98 ? -14.423 6.820 31.256 1.00 94.62 98 LYS A CA 1
ATOM 823 C C . LYS A 1 98 ? -15.079 8.181 31.494 1.00 94.62 98 LYS A C 1
ATOM 825 O O . LYS A 1 98 ? -15.971 8.296 32.330 1.00 94.62 98 LYS A O 1
ATOM 830 N N . PHE A 1 99 ? -14.689 9.197 30.724 1.00 95.88 99 PHE A N 1
ATOM 831 C CA . PHE A 1 99 ? -15.303 10.521 30.799 1.00 95.88 99 PHE A CA 1
ATOM 832 C C . PHE A 1 99 ? -16.812 10.479 30.507 1.00 95.88 99 PHE A C 1
ATOM 834 O O . PHE A 1 99 ? -17.597 11.042 31.270 1.00 95.88 99 PHE A O 1
ATOM 841 N N . LYS A 1 100 ? -17.240 9.771 29.450 1.00 94.88 100 LYS A N 1
ATOM 842 C CA . LYS A 1 100 ? -18.667 9.576 29.144 1.00 94.88 100 LYS A CA 1
ATOM 843 C C . LYS A 1 100 ? -19.408 8.922 30.308 1.00 94.88 100 LYS A C 1
ATOM 845 O O . LYS A 1 100 ? -20.492 9.384 30.660 1.00 94.88 100 LYS A O 1
ATOM 850 N N . PHE A 1 101 ? -18.824 7.891 30.916 1.00 93.31 101 PHE A N 1
ATOM 851 C CA . PHE A 1 101 ? -19.413 7.205 32.064 1.00 93.31 101 PHE A CA 1
ATOM 852 C C . PHE A 1 101 ? -19.583 8.143 33.271 1.00 93.31 101 PHE A C 1
ATOM 854 O O . PHE A 1 101 ? -20.669 8.221 33.852 1.00 93.31 101 PHE A O 1
ATOM 861 N N . ASP A 1 102 ? -18.545 8.911 33.614 1.00 93.94 102 ASP A N 1
ATOM 862 C CA . ASP A 1 102 ? -18.564 9.851 34.742 1.00 93.94 102 ASP A CA 1
ATOM 863 C C . ASP A 1 102 ? -19.599 10.974 34.553 1.00 93.94 102 ASP A C 1
ATOM 865 O O . ASP A 1 102 ? -20.274 11.368 35.512 1.00 93.94 102 ASP A O 1
ATOM 869 N N . VAL A 1 103 ? -19.765 11.459 33.318 1.00 94.88 103 VAL A N 1
ATOM 870 C CA . VAL A 1 103 ? -20.807 12.432 32.953 1.00 94.88 103 VAL A CA 1
ATOM 871 C C . VAL A 1 103 ? -22.197 11.795 33.021 1.00 94.88 103 VAL A C 1
ATOM 873 O O . VAL A 1 103 ? -23.110 12.373 33.614 1.00 94.88 103 VAL A O 1
ATOM 876 N N . ALA A 1 104 ? -22.373 10.590 32.473 1.00 93.25 104 ALA A N 1
ATOM 877 C CA . ALA A 1 104 ? -23.655 9.885 32.471 1.00 93.25 104 ALA A CA 1
ATOM 878 C C . ALA A 1 104 ? -24.150 9.569 33.890 1.00 93.25 104 ALA A C 1
ATOM 880 O O . ALA A 1 104 ? -25.345 9.668 34.166 1.00 93.25 104 ALA A O 1
ATOM 881 N N . LYS A 1 105 ? -23.238 9.263 34.819 1.00 92.44 105 LYS A N 1
ATOM 882 C CA . LYS A 1 105 ? -23.558 9.009 36.232 1.00 92.44 105 LYS A CA 1
ATOM 883 C C . LYS A 1 105 ? -24.160 10.227 36.943 1.00 92.44 105 LYS A C 1
ATOM 885 O O . LYS A 1 105 ? -24.907 10.066 37.906 1.00 92.44 105 LYS A O 1
ATOM 890 N N . GLN A 1 106 ? -23.834 11.434 36.484 1.00 92.50 106 GLN A N 1
ATOM 891 C CA . GLN A 1 106 ? -24.374 12.694 37.009 1.00 92.50 106 GLN A CA 1
ATOM 892 C C . GLN A 1 106 ? -25.652 13.134 36.278 1.00 92.50 106 GLN A C 1
ATOM 894 O O . GLN A 1 106 ? -26.317 14.076 36.707 1.00 92.50 106 GLN A O 1
ATOM 899 N N . ALA A 1 107 ? -26.009 12.463 35.181 1.00 92.25 107 ALA A N 1
ATOM 900 C CA . ALA A 1 107 ? -27.168 12.806 34.378 1.00 92.25 107 ALA A CA 1
ATOM 901 C C . ALA A 1 107 ? -28.478 12.289 34.994 1.00 92.25 107 ALA A C 1
ATOM 903 O O . ALA A 1 107 ? -28.536 11.264 35.682 1.00 92.25 107 ALA A O 1
ATOM 904 N N . ILE A 1 108 ? -29.564 12.996 34.686 1.00 92.50 108 ILE A N 1
ATOM 905 C CA . ILE A 1 108 ? -30.930 12.611 35.043 1.00 92.50 108 ILE A CA 1
ATOM 906 C C . ILE A 1 108 ? -31.710 12.212 33.794 1.00 92.50 108 ILE A C 1
ATOM 908 O O . ILE A 1 108 ? -31.529 12.767 32.710 1.00 92.50 108 ILE A O 1
ATOM 912 N N . ASN A 1 109 ? -32.604 11.245 33.943 1.00 88.69 109 ASN A N 1
ATOM 913 C CA . ASN A 1 109 ? -33.495 10.830 32.875 1.00 88.69 109 ASN A CA 1
ATOM 914 C C . ASN A 1 109 ? -34.559 11.913 32.637 1.00 88.69 109 ASN A C 1
ATOM 916 O O . ASN A 1 109 ? -35.290 12.288 33.552 1.00 88.69 109 ASN A O 1
ATOM 920 N N . SER A 1 110 ? -34.687 12.377 31.394 1.00 88.81 110 SER A N 1
ATOM 921 C CA . SER A 1 110 ? -35.597 13.467 31.020 1.00 88.81 110 SER A CA 1
ATOM 922 C C . SER A 1 110 ? -37.083 13.160 31.235 1.00 88.81 110 SER A C 1
ATOM 924 O O . SER A 1 110 ? -37.870 14.086 31.408 1.00 88.81 110 SER A O 1
ATOM 926 N N . ARG A 1 111 ? -37.488 11.882 31.246 1.00 88.56 111 ARG A N 1
ATOM 927 C CA . ARG A 1 111 ? -38.882 11.467 31.483 1.00 88.56 111 ARG A CA 1
ATOM 928 C C . ARG A 1 111 ? -39.199 11.246 32.956 1.00 88.56 111 ARG A C 1
ATOM 930 O O . ARG A 1 111 ? -40.312 11.540 33.375 1.00 88.56 111 ARG A O 1
ATOM 937 N N . SER A 1 112 ? -38.267 10.684 33.727 1.00 88.75 112 SER A N 1
ATOM 938 C CA . SER A 1 112 ? -38.517 10.348 35.138 1.00 88.75 112 SER A CA 1
ATOM 939 C C . SER A 1 112 ? -37.994 11.392 36.125 1.00 88.75 112 SER A C 1
ATOM 941 O O . SER A 1 112 ? -38.368 11.347 37.295 1.00 88.75 112 SER A O 1
ATOM 943 N N . GLY A 1 113 ? -37.108 12.294 35.687 1.00 90.38 113 GLY A N 1
ATOM 944 C CA . GLY A 1 113 ? -36.408 13.267 36.531 1.00 90.38 113 GLY A CA 1
ATOM 945 C C . GLY A 1 113 ? -35.410 12.646 37.516 1.00 90.38 113 GLY A C 1
ATOM 946 O O . GLY A 1 113 ? -34.801 13.364 38.303 1.00 90.38 113 GLY A O 1
ATOM 947 N N . LYS A 1 114 ? -35.243 11.317 37.501 1.00 91.62 114 LYS A N 1
ATOM 948 C CA . LYS A 1 114 ? -34.369 10.578 38.422 1.00 91.62 114 LYS A CA 1
ATOM 949 C C . LYS A 1 114 ? -32.987 10.337 37.803 1.00 91.62 114 LYS A C 1
ATOM 951 O O . LYS A 1 114 ? -32.895 10.260 36.576 1.00 91.62 114 LYS A O 1
ATOM 956 N N . PRO A 1 115 ? -31.934 10.159 38.623 1.00 92.75 115 PRO A N 1
ATOM 957 C CA . PRO A 1 115 ? -30.622 9.736 38.140 1.00 92.75 115 PRO A CA 1
ATOM 958 C C . PRO A 1 115 ? -30.704 8.442 37.326 1.00 92.75 115 PRO A C 1
ATOM 960 O O . PRO A 1 115 ? -31.512 7.560 37.636 1.00 92.75 115 PRO A O 1
ATOM 963 N N . ILE A 1 116 ? -29.869 8.327 36.294 1.00 91.69 116 ILE A N 1
ATOM 964 C CA . ILE A 1 116 ? -29.800 7.115 35.473 1.00 91.69 116 ILE A CA 1
ATOM 965 C C . ILE A 1 116 ? -29.104 6.002 36.283 1.00 91.69 116 ILE A C 1
ATOM 967 O O . ILE A 1 116 ? -28.021 6.234 36.824 1.00 91.69 116 ILE A O 1
ATOM 971 N N . PRO A 1 117 ? -29.688 4.792 36.395 1.00 92.38 117 PRO A N 1
ATOM 972 C CA . PRO A 1 117 ? -29.041 3.677 37.079 1.00 92.38 117 PRO A CA 1
ATOM 973 C C . PRO A 1 117 ? -27.701 3.299 36.419 1.00 92.38 117 PRO A C 1
ATOM 975 O O . PRO A 1 117 ? -27.653 3.187 35.195 1.00 92.38 117 PRO A O 1
ATOM 978 N N . PRO A 1 118 ? -26.634 3.001 37.188 1.00 91.31 118 PRO A N 1
ATOM 979 C CA . PRO A 1 118 ? -25.337 2.606 36.624 1.00 91.31 118 PRO A CA 1
ATOM 980 C C . PRO A 1 118 ? -25.412 1.413 35.662 1.00 91.31 118 PRO A C 1
ATOM 982 O O . PRO A 1 118 ? -24.770 1.424 34.620 1.00 91.31 118 PRO A O 1
ATOM 985 N N . LYS A 1 119 ? -26.271 0.428 35.961 1.00 93.19 119 LYS A N 1
ATOM 986 C CA . LYS A 1 119 ? -26.504 -0.731 35.084 1.00 93.19 119 LYS A CA 1
ATOM 987 C C . LYS A 1 119 ? -27.048 -0.344 33.709 1.00 93.19 119 LYS A C 1
ATOM 989 O O . LYS A 1 119 ? -26.710 -0.990 32.723 1.00 93.19 119 LYS A O 1
ATOM 994 N N . ASP A 1 120 ? -27.889 0.685 33.640 1.00 92.56 120 ASP A N 1
ATOM 995 C CA . ASP A 1 120 ? -28.451 1.146 32.370 1.00 92.56 120 ASP A CA 1
ATOM 996 C C . ASP A 1 120 ? -27.375 1.882 31.560 1.00 92.56 120 ASP A C 1
ATOM 998 O O . ASP A 1 120 ? -27.287 1.697 30.350 1.00 92.56 120 ASP A O 1
ATOM 1002 N N . ILE A 1 121 ? -26.505 2.652 32.228 1.00 93.38 121 ILE A N 1
ATOM 1003 C CA . ILE A 1 121 ? -25.349 3.318 31.604 1.00 93.38 121 ILE A CA 1
ATOM 1004 C C . ILE A 1 121 ? -24.404 2.283 30.983 1.00 93.38 121 ILE A C 1
ATOM 1006 O O . ILE A 1 121 ? -24.064 2.405 29.809 1.00 93.38 121 ILE A O 1
ATOM 1010 N N . GLU A 1 122 ? -24.051 1.231 31.728 1.00 93.25 122 GLU A N 1
ATOM 1011 C CA . GLU A 1 122 ? -23.221 0.123 31.228 1.00 93.25 122 GLU A CA 1
ATOM 1012 C C . GLU A 1 122 ? -23.856 -0.565 30.006 1.00 93.25 122 GLU A C 1
ATOM 1014 O O . GLU A 1 122 ? -23.167 -0.911 29.045 1.00 93.25 122 GLU A O 1
ATOM 1019 N N . GLN A 1 123 ? -25.183 -0.742 30.001 1.00 95.19 123 GLN A N 1
ATOM 1020 C CA . GLN A 1 123 ? -25.890 -1.298 28.844 1.00 95.19 123 GLN A CA 1
ATOM 1021 C C . GLN A 1 123 ? -25.835 -0.374 27.624 1.00 95.19 123 GLN A C 1
ATOM 1023 O O . GLN A 1 123 ? -25.640 -0.866 26.508 1.00 95.19 123 GLN A O 1
ATOM 1028 N N . TYR A 1 124 ? -25.996 0.940 27.810 1.00 93.88 124 TYR A N 1
ATOM 1029 C CA . TYR A 1 124 ? -25.866 1.907 26.718 1.00 93.88 124 TYR A CA 1
ATOM 1030 C C . TYR A 1 124 ? -24.451 1.917 26.144 1.00 93.88 124 TYR A C 1
ATOM 1032 O O . TYR A 1 124 ? -24.298 1.889 24.925 1.00 93.88 124 TYR A O 1
ATOM 1040 N N . GLU A 1 125 ? -23.434 1.876 27.001 1.00 93.56 125 GLU A N 1
ATOM 1041 C CA . GLU A 1 125 ? -22.030 1.829 26.593 1.00 93.56 125 GLU A CA 1
ATOM 1042 C C . GLU A 1 125 ? -21.715 0.552 25.799 1.00 93.56 125 GLU A C 1
ATOM 1044 O O . GLU A 1 125 ? -21.125 0.613 24.720 1.00 93.56 125 GLU A O 1
ATOM 1049 N N . LEU A 1 126 ? -22.200 -0.608 26.255 1.00 94.69 126 LEU A N 1
ATOM 1050 C CA . LEU A 1 126 ? -22.053 -1.868 25.524 1.00 94.69 126 LEU A CA 1
ATOM 1051 C C . LEU A 1 126 ? -22.756 -1.824 24.155 1.00 94.69 126 LEU A C 1
ATOM 1053 O O . LEU A 1 126 ? -22.242 -2.356 23.166 1.00 94.69 126 LEU A O 1
ATOM 1057 N N . ALA A 1 127 ? -23.946 -1.223 24.088 1.00 96.19 127 ALA A N 1
ATOM 1058 C CA . ALA A 1 127 ? -24.695 -1.078 22.844 1.00 96.19 127 ALA A CA 1
ATOM 1059 C C . ALA A 1 127 ? -23.987 -0.134 21.859 1.00 96.19 127 ALA A C 1
ATOM 1061 O O . ALA A 1 127 ? -23.887 -0.459 20.674 1.00 96.19 127 ALA A O 1
ATOM 1062 N N . GLU A 1 128 ? -23.465 0.991 22.350 1.00 95.25 128 GLU A N 1
ATOM 1063 C CA . GLU A 1 128 ? -22.655 1.936 21.579 1.00 95.25 128 GLU A CA 1
ATOM 1064 C C . GLU A 1 128 ? -21.391 1.256 21.044 1.00 95.25 128 GLU A C 1
ATOM 1066 O O . GLU A 1 128 ? -21.126 1.318 19.846 1.00 95.25 128 GLU A O 1
ATOM 1071 N N . MET A 1 129 ? -20.669 0.511 21.887 1.00 94.00 129 MET A N 1
ATOM 1072 C CA . MET A 1 129 ? -19.445 -0.191 21.494 1.00 94.00 129 MET A CA 1
ATOM 1073 C C . MET A 1 129 ? -19.699 -1.223 20.383 1.00 94.00 129 MET A C 1
ATOM 1075 O O . MET A 1 129 ? -18.930 -1.310 19.427 1.00 94.00 129 MET A O 1
ATOM 1079 N N . LYS A 1 130 ? -20.812 -1.969 20.451 1.00 96.69 130 LYS A N 1
ATOM 1080 C CA . LYS A 1 130 ? -21.226 -2.878 19.364 1.00 96.69 130 LYS A CA 1
ATOM 1081 C C . LYS A 1 130 ? -21.507 -2.122 18.064 1.00 96.69 130 LYS A C 1
ATOM 1083 O O . LYS A 1 130 ? -21.111 -2.578 16.995 1.00 96.69 130 LYS A O 1
ATOM 1088 N N . LYS A 1 131 ? -22.168 -0.963 18.142 1.00 97.44 131 LYS A N 1
ATOM 1089 C CA . LYS A 1 131 ? -22.464 -0.129 16.965 1.00 97.44 131 LYS A CA 1
ATOM 1090 C C . LYS A 1 131 ? -21.188 0.439 16.351 1.00 97.44 131 LYS A C 1
ATOM 1092 O O . LYS A 1 131 ? -21.048 0.418 15.132 1.00 97.44 131 LYS A O 1
ATOM 1097 N N . GLU A 1 132 ? -20.233 0.867 17.168 1.00 94.62 132 GLU A N 1
ATOM 1098 C CA . GLU A 1 132 ? -18.945 1.364 16.678 1.00 94.62 132 GLU A CA 1
ATOM 1099 C C . GLU A 1 132 ? -18.146 0.264 15.954 1.00 94.62 132 GLU A C 1
ATOM 1101 O O . GLU A 1 132 ? -17.539 0.509 14.907 1.00 94.62 132 GLU A O 1
ATOM 1106 N N . GLN A 1 133 ? -18.203 -0.979 16.448 1.00 95.50 133 GLN A N 1
ATOM 1107 C CA . GLN A 1 133 ? -17.622 -2.138 15.759 1.00 95.50 133 GLN A CA 1
ATOM 1108 C C . GLN A 1 133 ? -18.283 -2.384 14.394 1.00 95.50 133 GLN A C 1
ATOM 1110 O O . GLN A 1 133 ? -17.576 -2.547 13.397 1.00 95.50 133 GLN A O 1
ATOM 1115 N N . GLU A 1 134 ? -19.619 -2.356 14.320 1.00 97.69 134 GLU A N 1
ATOM 1116 C CA . GLU A 1 134 ? -20.360 -2.468 13.053 1.00 97.69 134 GLU A CA 1
ATOM 1117 C C . GLU A 1 134 ? -19.926 -1.370 12.060 1.00 97.69 134 GLU A C 1
ATOM 1119 O O . GLU A 1 134 ? -19.605 -1.655 10.902 1.00 97.69 134 GLU A O 1
ATOM 1124 N N . VAL A 1 135 ? -19.836 -0.117 12.520 1.00 97.69 135 VAL A N 1
ATOM 1125 C CA . VAL A 1 135 ? -19.400 1.026 11.701 1.00 97.69 135 VAL A CA 1
ATOM 1126 C C . VAL A 1 135 ? -17.964 0.849 11.209 1.00 97.69 135 VAL A C 1
ATOM 1128 O O . VAL A 1 135 ? -17.675 1.124 10.042 1.00 97.69 135 VAL A O 1
ATOM 1131 N N . THR A 1 136 ? -17.062 0.365 12.063 1.00 95.56 136 THR A N 1
ATOM 1132 C CA . THR A 1 136 ? -15.662 0.123 11.696 1.00 95.56 136 THR A CA 1
ATOM 1133 C C . THR A 1 136 ? -15.553 -0.932 10.598 1.00 95.56 136 THR A C 1
ATOM 1135 O O . THR A 1 136 ? -14.838 -0.716 9.616 1.00 95.56 136 THR A O 1
ATOM 1138 N N . LEU A 1 137 ? -16.307 -2.031 10.696 1.00 97.56 137 LEU A N 1
ATOM 1139 C CA . LEU A 1 137 ? -16.340 -3.070 9.662 1.00 97.56 137 LEU A CA 1
ATOM 1140 C C . LEU A 1 137 ? -16.825 -2.518 8.316 1.00 97.56 137 LEU A C 1
ATOM 1142 O O . LEU A 1 137 ? -16.152 -2.689 7.298 1.00 97.56 137 LEU A O 1
ATOM 1146 N N . VAL A 1 138 ? -17.934 -1.773 8.313 1.00 98.31 138 VAL A N 1
ATOM 1147 C CA . VAL A 1 138 ? -18.476 -1.163 7.087 1.00 98.31 138 VAL A CA 1
ATOM 1148 C C . VAL A 1 138 ? -17.495 -0.157 6.479 1.00 98.31 138 VAL A C 1
ATOM 1150 O O . VAL A 1 138 ? -17.321 -0.118 5.258 1.00 98.31 138 VAL A O 1
ATOM 1153 N N . ARG A 1 139 ? -16.808 0.645 7.302 1.00 98.12 139 ARG A N 1
ATOM 1154 C CA . ARG A 1 139 ? -15.772 1.580 6.831 1.00 98.12 139 ARG A CA 1
ATOM 1155 C C . ARG A 1 139 ? -14.600 0.847 6.184 1.00 98.12 139 ARG A C 1
ATOM 1157 O O . ARG A 1 139 ? -14.162 1.252 5.107 1.00 98.12 139 ARG A O 1
ATOM 1164 N N . LEU A 1 140 ? -14.117 -0.233 6.799 1.00 97.44 140 LEU A N 1
ATOM 1165 C CA . LEU A 1 140 ? -13.048 -1.057 6.230 1.00 97.44 140 LEU A CA 1
ATOM 1166 C C . LEU A 1 140 ? -13.457 -1.642 4.877 1.00 97.44 140 LEU A C 1
ATOM 1168 O O . LEU A 1 140 ? -12.680 -1.589 3.922 1.00 97.44 140 LEU A O 1
ATOM 1172 N N . ASP A 1 141 ? -14.682 -2.143 4.760 1.00 98.25 141 ASP A N 1
ATOM 1173 C CA . ASP A 1 141 ? -15.181 -2.677 3.496 1.00 98.25 141 ASP A CA 1
ATOM 1174 C C . ASP A 1 141 ? -15.362 -1.584 2.437 1.00 98.25 141 ASP A C 1
ATOM 1176 O O . ASP A 1 141 ? -14.984 -1.786 1.282 1.00 98.25 141 ASP A O 1
ATOM 1180 N N . ASN A 1 142 ? -15.813 -0.385 2.818 1.00 98.31 142 ASN A N 1
ATOM 1181 C CA . ASN A 1 142 ? -15.853 0.763 1.911 1.00 98.31 142 ASN A CA 1
ATOM 1182 C C . ASN A 1 142 ? -14.460 1.113 1.364 1.00 98.31 142 ASN A C 1
ATOM 1184 O O . ASN A 1 142 ? -14.310 1.338 0.162 1.00 98.31 142 ASN A O 1
ATOM 1188 N N . ILE A 1 143 ? -13.434 1.119 2.222 1.00 98.25 143 ILE A N 1
ATOM 1189 C CA . ILE A 1 143 ? -12.044 1.371 1.817 1.00 98.25 143 ILE A CA 1
ATOM 1190 C C . ILE A 1 143 ? -11.567 0.295 0.832 1.00 98.25 143 ILE A C 1
ATOM 1192 O O . ILE A 1 143 ? -11.027 0.626 -0.227 1.00 98.25 143 ILE A O 1
ATOM 1196 N N . LYS A 1 144 ? -11.811 -0.991 1.124 1.00 98.00 144 LYS A N 1
ATOM 1197 C CA . LYS A 1 144 ? -11.464 -2.101 0.215 1.00 98.00 144 LYS A CA 1
ATOM 1198 C C . LYS A 1 144 ? -12.144 -1.947 -1.146 1.00 98.00 144 LYS A C 1
ATOM 1200 O O . LYS A 1 144 ? -11.494 -2.120 -2.179 1.00 98.00 144 LYS A O 1
ATOM 1205 N N . LEU A 1 145 ? -13.433 -1.609 -1.158 1.00 98.44 145 LEU A N 1
ATOM 1206 C CA . LEU A 1 145 ? -14.205 -1.417 -2.385 1.00 98.44 145 LEU A CA 1
ATOM 1207 C C . LEU A 1 145 ? -13.684 -0.234 -3.203 1.00 98.44 145 LEU A C 1
ATOM 1209 O O . LEU A 1 145 ? -13.479 -0.391 -4.405 1.00 98.44 145 LEU A O 1
ATOM 1213 N N . LYS A 1 146 ? -13.382 0.904 -2.568 1.00 98.31 146 LYS A N 1
ATOM 1214 C CA . LYS A 1 146 ? -12.763 2.063 -3.234 1.00 98.31 146 LYS A CA 1
ATOM 1215 C C . LYS A 1 146 ? -11.417 1.713 -3.864 1.00 98.31 146 LYS A C 1
ATOM 1217 O O . LYS A 1 146 ? -11.175 2.051 -5.018 1.00 98.31 146 LYS A O 1
ATOM 1222 N N . ASN A 1 147 ? -10.566 0.978 -3.149 1.00 98.06 147 ASN A N 1
ATOM 1223 C CA . ASN A 1 147 ? -9.278 0.533 -3.683 1.00 98.06 147 ASN A CA 1
ATOM 1224 C C . ASN A 1 147 ? -9.450 -0.415 -4.877 1.00 98.06 147 ASN A C 1
ATOM 1226 O O . ASN A 1 147 ? -8.735 -0.303 -5.875 1.00 98.06 147 ASN A O 1
ATOM 1230 N N . ARG A 1 148 ? -10.422 -1.334 -4.806 1.00 98.00 148 ARG A N 1
ATOM 1231 C CA . ARG A 1 148 ? -10.752 -2.233 -5.918 1.00 98.00 148 ARG A CA 1
ATOM 1232 C C . ARG A 1 148 ? -11.278 -1.458 -7.125 1.00 98.00 148 ARG A C 1
ATOM 1234 O O . ARG A 1 148 ? -10.851 -1.764 -8.234 1.00 98.00 148 ARG A O 1
ATOM 1241 N N . LEU A 1 149 ? -12.155 -0.477 -6.915 1.00 98.12 149 LEU A N 1
ATOM 1242 C CA . LEU A 1 149 ? -12.672 0.396 -7.967 1.00 98.12 149 LEU A CA 1
ATOM 1243 C C . LEU A 1 149 ? -11.522 1.130 -8.662 1.00 98.12 149 LEU A C 1
ATOM 1245 O O . LEU A 1 149 ? -11.322 0.923 -9.854 1.00 98.12 149 LEU A O 1
ATOM 1249 N N . LYS A 1 150 ? -10.678 1.833 -7.897 1.00 98.00 150 LYS A N 1
ATOM 1250 C CA . LYS A 1 150 ? -9.504 2.544 -8.426 1.00 98.00 150 LYS A CA 1
ATOM 1251 C C . LYS A 1 150 ? -8.585 1.627 -9.238 1.00 98.00 150 LYS A C 1
ATOM 1253 O O . LYS A 1 150 ? -8.110 1.997 -10.307 1.00 98.00 150 LYS A O 1
ATOM 1258 N N . LYS A 1 151 ? -8.340 0.398 -8.762 1.00 97.19 151 LYS A N 1
ATOM 1259 C CA . LYS A 1 151 ? -7.541 -0.594 -9.503 1.00 97.19 151 LYS A CA 1
ATOM 1260 C C . LYS A 1 151 ? -8.190 -0.979 -10.833 1.00 97.19 151 LYS A C 1
ATOM 1262 O O . LYS A 1 151 ? -7.480 -1.134 -11.821 1.00 97.19 151 LYS A O 1
ATOM 1267 N N . ARG A 1 152 ? -9.512 -1.160 -10.866 1.00 96.38 152 ARG A N 1
ATOM 1268 C CA . ARG A 1 152 ? -10.244 -1.481 -12.100 1.00 96.38 152 ARG A CA 1
ATOM 1269 C C . ARG A 1 152 ? -10.271 -0.306 -13.071 1.00 96.38 152 ARG A C 1
ATOM 1271 O O . ARG A 1 152 ? -10.065 -0.536 -14.252 1.00 96.38 152 ARG A O 1
ATOM 1278 N N . GLU A 1 153 ? -10.437 0.916 -12.581 1.00 94.62 153 GLU A N 1
ATOM 1279 C CA . GLU A 1 153 ? -10.367 2.135 -13.397 1.00 94.62 153 GLU A CA 1
ATOM 1280 C C . GLU A 1 153 ? -8.990 2.291 -14.052 1.00 94.62 153 GLU A C 1
ATOM 1282 O O . GLU A 1 153 ? -8.907 2.478 -15.260 1.00 94.62 153 GLU A O 1
ATOM 1287 N N . MET A 1 154 ? -7.901 2.106 -13.295 1.00 92.56 154 MET A N 1
ATOM 1288 C CA . MET A 1 154 ? -6.544 2.125 -13.863 1.00 92.56 154 MET A CA 1
ATOM 1289 C C . MET A 1 154 ? -6.342 1.031 -14.920 1.00 92.56 154 MET A C 1
ATOM 1291 O O . MET A 1 154 ? -5.724 1.279 -15.949 1.00 92.56 154 MET A O 1
ATOM 1295 N N . GLN A 1 155 ? -6.877 -0.174 -14.692 1.00 91.19 155 GLN A N 1
ATOM 1296 C CA . GLN A 1 155 ? -6.819 -1.261 -15.676 1.00 91.19 155 GLN A CA 1
ATOM 1297 C C . GLN A 1 155 ? -7.628 -0.964 -16.939 1.00 91.19 155 GLN A C 1
ATOM 1299 O O . GLN A 1 155 ? -7.237 -1.409 -18.012 1.00 91.19 155 GLN A O 1
ATOM 1304 N N . LEU A 1 156 ? -8.761 -0.271 -16.813 1.00 89.75 156 LEU A N 1
ATOM 1305 C CA . LEU A 1 156 ? -9.577 0.126 -17.953 1.00 89.75 156 LEU A CA 1
ATOM 1306 C C . LEU A 1 156 ? -8.841 1.176 -18.785 1.00 89.75 156 LEU A C 1
ATOM 1308 O O . LEU A 1 156 ? -8.657 0.967 -19.977 1.00 89.75 156 LEU A O 1
ATOM 1312 N N . LYS A 1 157 ? -8.315 2.217 -18.132 1.00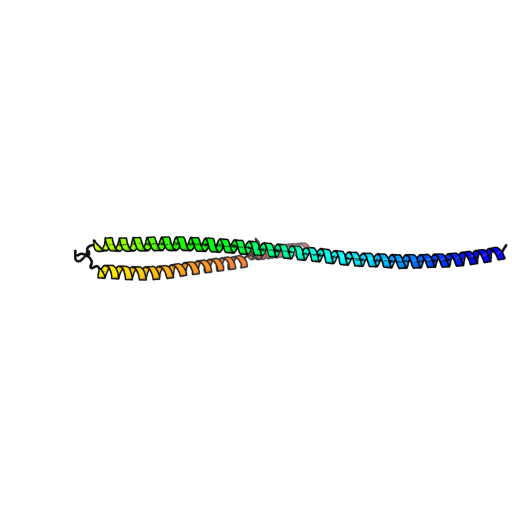 85.75 157 LYS A N 1
ATOM 1313 C CA . LYS A 1 157 ? -7.523 3.260 -18.789 1.00 85.75 157 LYS A CA 1
ATOM 1314 C C . LYS A 1 157 ? -6.314 2.683 -19.532 1.00 85.75 157 LYS A C 1
ATOM 1316 O O . LYS A 1 157 ? -6.092 2.995 -20.692 1.00 85.75 157 LYS A O 1
ATOM 1321 N N . ALA A 1 158 ? -5.589 1.756 -18.905 1.00 85.38 158 ALA A N 1
ATOM 1322 C CA . ALA A 1 158 ? -4.455 1.084 -19.541 1.00 85.38 158 ALA A CA 1
ATOM 1323 C C . ALA A 1 158 ? -4.841 0.219 -20.759 1.00 85.38 158 ALA A C 1
ATOM 1325 O O . ALA A 1 158 ? -3.972 -0.134 -21.542 1.00 85.38 158 ALA A O 1
ATOM 1326 N N . LYS A 1 159 ? -6.117 -0.163 -20.914 1.00 84.06 159 LYS A N 1
ATOM 1327 C CA . LYS A 1 159 ? -6.619 -0.851 -22.116 1.00 84.06 159 LYS A CA 1
ATOM 1328 C C . LYS A 1 159 ? -7.096 0.109 -23.205 1.00 84.06 159 LYS A C 1
ATOM 1330 O O . LYS A 1 159 ? -7.221 -0.311 -24.350 1.00 84.06 159 LYS A O 1
ATOM 1335 N N . GLU A 1 160 ? -7.407 1.352 -22.852 1.00 83.44 160 GLU A N 1
ATOM 1336 C CA . GLU A 1 160 ? -7.744 2.413 -23.808 1.00 83.44 160 GLU A CA 1
ATOM 1337 C C . GLU A 1 160 ? -6.485 2.995 -24.470 1.00 83.44 160 GLU A C 1
ATOM 1339 O O . GLU A 1 160 ? -6.577 3.605 -25.533 1.00 83.44 160 GLU A O 1
ATOM 1344 N N . GLU A 1 161 ? -5.312 2.789 -23.868 1.00 82.88 161 GLU A N 1
ATOM 1345 C CA . GLU A 1 161 ? -3.997 3.181 -24.379 1.00 82.88 161 GLU A CA 1
ATOM 1346 C C . GLU A 1 161 ? -3.312 1.978 -25.066 1.00 82.88 161 GLU A C 1
ATOM 1348 O O . GLU A 1 161 ? -3.087 0.938 -24.450 1.00 82.88 161 GLU A O 1
ATOM 1353 N N . LEU A 1 162 ? -2.989 2.099 -26.359 1.00 76.00 162 LEU A N 1
ATOM 1354 C CA . LEU A 1 162 ? -2.219 1.110 -27.136 1.00 76.00 162 LEU A CA 1
ATOM 1355 C C . LEU A 1 162 ? -0.717 1.177 -26.817 1.00 76.00 162 LEU A C 1
ATOM 1357 O O . LEU A 1 162 ? -0.022 0.162 -26.824 1.00 76.00 162 LEU A O 1
ATOM 1361 N N . ALA A 1 163 ? -0.230 2.389 -26.564 1.00 75.69 163 ALA A N 1
ATOM 1362 C CA . ALA A 1 163 ? 1.117 2.723 -26.121 1.00 75.69 163 ALA A CA 1
ATOM 1363 C C . ALA A 1 163 ? 1.043 4.014 -25.288 1.00 75.69 163 ALA A C 1
ATOM 1365 O O . ALA A 1 163 ? 0.000 4.670 -25.261 1.00 75.69 163 ALA A O 1
ATOM 1366 N N . GLU A 1 164 ? 2.125 4.389 -24.605 1.00 76.00 164 GLU A N 1
ATOM 1367 C CA . GLU A 1 164 ? 2.153 5.609 -23.790 1.00 76.00 164 GLU A CA 1
ATOM 1368 C C . GLU A 1 164 ? 1.782 6.840 -24.639 1.00 76.00 164 GLU A C 1
ATOM 1370 O O . GLU A 1 164 ? 2.464 7.171 -25.608 1.00 76.00 164 GLU A O 1
ATOM 1375 N N . GLY A 1 165 ? 0.658 7.483 -24.304 1.00 75.00 165 GLY A N 1
ATOM 1376 C CA . GLY A 1 165 ? 0.126 8.635 -25.040 1.00 75.00 165 GLY A CA 1
ATOM 1377 C C . GLY A 1 165 ? -0.581 8.317 -26.367 1.00 75.00 165 GLY A C 1
ATOM 1378 O O . GLY A 1 165 ? -0.964 9.251 -27.065 1.00 75.00 165 GLY A O 1
ATOM 1379 N N . LEU A 1 166 ? -0.776 7.040 -26.721 1.00 82.19 166 LEU A N 1
ATOM 1380 C CA . LEU A 1 166 ? -1.506 6.615 -27.920 1.00 82.19 166 LEU A CA 1
ATOM 1381 C C . LEU A 1 166 ? -2.819 5.933 -27.531 1.00 82.19 166 LEU A C 1
ATOM 1383 O O . LEU A 1 166 ? -2.828 4.751 -27.181 1.00 82.19 166 LEU A O 1
ATOM 1387 N N . HIS A 1 167 ? -3.936 6.651 -27.626 1.00 87.81 167 HIS A N 1
ATOM 1388 C CA . HIS A 1 167 ? -5.250 6.067 -27.377 1.00 87.81 167 HIS A CA 1
ATOM 1389 C C . HIS A 1 167 ? -5.756 5.269 -28.585 1.00 87.81 167 HIS A C 1
ATOM 1391 O O . HIS A 1 167 ? -5.522 5.625 -29.740 1.00 87.81 167 HIS A O 1
ATOM 1397 N N . LEU A 1 168 ? -6.497 4.192 -28.315 1.00 86.56 168 LEU A N 1
ATOM 1398 C CA . LEU A 1 168 ? -7.090 3.328 -29.341 1.00 86.56 168 LEU A CA 1
ATOM 1399 C C . LEU A 1 168 ? -7.990 4.110 -30.310 1.00 86.56 168 LEU A C 1
ATOM 1401 O O . LEU A 1 168 ? -7.973 3.851 -31.509 1.00 86.56 168 LEU A O 1
ATOM 1405 N N . ILE A 1 169 ? -8.746 5.082 -29.795 1.00 86.19 169 ILE A N 1
ATOM 1406 C CA . ILE A 1 169 ? -9.639 5.927 -30.601 1.00 86.19 169 ILE A CA 1
ATOM 1407 C C . ILE A 1 169 ? -8.832 6.789 -31.576 1.00 86.19 169 ILE A C 1
ATOM 1409 O O . ILE A 1 169 ? -9.159 6.832 -32.758 1.00 86.19 169 ILE A O 1
ATOM 1413 N N . ASP A 1 170 ? -7.756 7.422 -31.105 1.00 88.44 170 ASP A N 1
ATOM 1414 C CA . ASP A 1 170 ? -6.901 8.273 -31.940 1.00 88.44 170 ASP A CA 1
ATOM 1415 C C . ASP A 1 170 ? -6.212 7.453 -33.039 1.00 88.44 170 ASP A C 1
ATOM 1417 O O . ASP A 1 170 ? -6.094 7.895 -34.182 1.00 88.44 170 ASP A O 1
ATOM 1421 N N . PHE A 1 171 ? -5.803 6.223 -32.716 1.00 88.44 171 PHE A N 1
ATOM 1422 C CA . PHE A 1 171 ? -5.238 5.295 -33.691 1.00 88.44 171 PHE A CA 1
ATOM 1423 C C . PHE A 1 171 ? -6.244 4.910 -34.787 1.00 88.44 171 PHE A C 1
ATOM 1425 O O . PHE A 1 171 ? -5.913 4.969 -35.973 1.00 88.44 171 PHE A O 1
ATOM 1432 N N . GLU A 1 172 ? -7.475 4.544 -34.418 1.00 91.44 172 GLU A N 1
ATOM 1433 C CA . GLU A 1 172 ? -8.523 4.234 -35.401 1.00 91.44 172 GLU A CA 1
ATOM 1434 C C . GLU A 1 172 ? -8.902 5.473 -36.233 1.00 91.44 172 GLU A C 1
ATOM 1436 O O . GLU A 1 172 ? -9.094 5.361 -37.443 1.00 91.44 172 GLU A O 1
ATOM 1441 N N . GLN A 1 173 ? -8.914 6.669 -35.635 1.00 93.75 173 GLN A N 1
ATOM 1442 C CA . GLN A 1 173 ? -9.141 7.927 -36.354 1.00 93.75 173 GLN A CA 1
ATOM 1443 C C . GLN A 1 173 ? -8.052 8.183 -37.410 1.00 93.75 173 GLN A C 1
ATOM 1445 O O . GLN A 1 173 ? -8.367 8.432 -38.574 1.00 93.75 173 GLN A O 1
ATOM 1450 N N . LEU A 1 174 ? -6.772 8.039 -37.046 1.00 92.94 174 LEU A N 1
ATOM 1451 C CA . LEU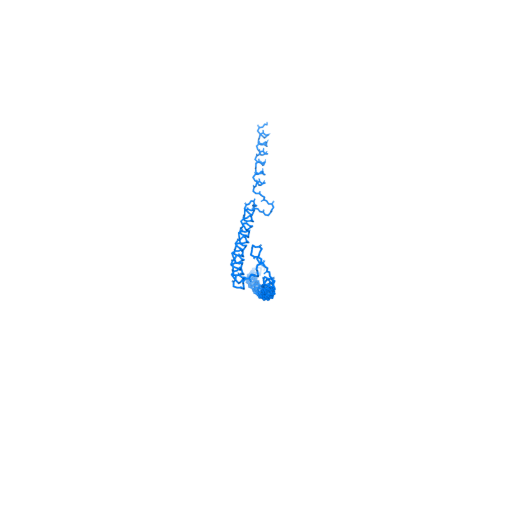 A 1 174 ? -5.646 8.176 -37.981 1.00 92.94 174 LEU A CA 1
ATOM 1452 C C . LEU A 1 174 ? -5.709 7.172 -39.138 1.00 92.94 174 LEU A C 1
ATOM 1454 O O . LEU A 1 174 ? -5.280 7.475 -40.257 1.00 92.94 174 LEU A O 1
ATOM 1458 N N . LYS A 1 175 ? -6.231 5.970 -38.881 1.00 95.31 175 LYS A N 1
ATOM 1459 C CA . LYS A 1 175 ? -6.423 4.931 -39.895 1.00 95.31 175 LYS A CA 1
ATOM 1460 C C . LYS A 1 175 ? -7.533 5.300 -40.881 1.00 95.31 175 LYS A C 1
ATOM 1462 O O . LYS A 1 175 ? -7.323 5.162 -42.085 1.00 95.31 175 LYS A O 1
ATOM 1467 N N . ILE A 1 176 ? -8.664 5.812 -40.390 1.00 96.31 176 ILE A N 1
ATOM 1468 C CA . ILE A 1 176 ? -9.764 6.320 -41.230 1.00 96.31 176 ILE A CA 1
ATOM 1469 C C . ILE A 1 176 ? -9.276 7.480 -42.103 1.00 96.31 176 ILE A C 1
ATOM 1471 O O . ILE A 1 176 ? -9.538 7.511 -43.307 1.00 96.31 176 ILE A O 1
ATOM 1475 N N . GLU A 1 177 ? -8.532 8.419 -41.516 1.00 96.06 177 GLU A N 1
ATOM 1476 C CA . GLU A 1 177 ? -7.974 9.555 -42.248 1.00 96.06 177 GLU A CA 1
ATOM 1477 C C . GLU A 1 177 ? -7.005 9.099 -43.341 1.00 96.06 177 GLU A C 1
ATOM 1479 O O . GLU A 1 177 ? -7.151 9.518 -44.488 1.00 96.06 177 GLU A O 1
ATOM 1484 N N . ASN A 1 178 ? -6.072 8.190 -43.032 1.00 95.88 178 ASN A N 1
ATOM 1485 C CA . ASN A 1 178 ? -5.163 7.619 -44.033 1.00 95.88 178 ASN A CA 1
ATOM 1486 C C . ASN A 1 178 ? -5.909 6.932 -45.176 1.00 95.88 178 ASN A C 1
ATOM 1488 O O . ASN A 1 178 ? -5.558 7.131 -46.336 1.00 95.88 178 ASN A O 1
ATOM 1492 N N . GLN A 1 179 ? -6.936 6.142 -44.861 1.00 96.44 179 GLN A N 1
ATOM 1493 C CA . GLN A 1 179 ? -7.745 5.485 -45.881 1.00 96.44 179 GLN A CA 1
ATOM 1494 C C . GLN A 1 179 ? -8.428 6.520 -46.789 1.00 96.44 179 GLN A C 1
ATOM 1496 O O . GLN A 1 179 ? -8.297 6.444 -48.006 1.00 96.44 179 GLN A O 1
ATOM 1501 N N . THR A 1 180 ? -9.041 7.548 -46.199 1.00 96.12 180 THR A N 1
ATOM 1502 C CA . THR A 1 180 ? -9.700 8.636 -46.941 1.00 96.12 180 THR A CA 1
ATOM 1503 C C . THR A 1 180 ? -8.715 9.408 -47.830 1.00 96.12 180 THR A C 1
ATOM 1505 O O . THR A 1 180 ? -9.056 9.816 -48.941 1.00 96.12 180 THR A O 1
ATOM 1508 N N . TYR A 1 181 ? -7.488 9.658 -47.357 1.00 96.50 181 TYR A N 1
ATOM 1509 C CA . TYR A 1 181 ? -6.458 10.323 -48.162 1.00 96.50 181 TYR A CA 1
ATOM 1510 C C . TYR A 1 181 ? -5.970 9.444 -49.315 1.00 96.50 181 TYR A C 1
ATOM 1512 O O . TYR A 1 181 ? -5.790 9.964 -50.414 1.00 96.50 181 TYR A O 1
ATOM 1520 N N . ASN A 1 182 ? -5.791 8.141 -49.089 1.00 94.38 182 ASN A N 1
ATOM 1521 C CA . ASN A 1 182 ? -5.404 7.202 -50.141 1.00 94.38 182 ASN A CA 1
ATOM 1522 C C . ASN A 1 182 ? -6.474 7.105 -51.230 1.00 94.38 182 ASN A C 1
ATOM 1524 O O . ASN A 1 182 ? -6.132 7.236 -52.400 1.00 94.38 182 ASN A O 1
ATOM 1528 N N . GLU A 1 183 ? -7.750 6.990 -50.855 1.00 94.81 183 GLU A N 1
ATOM 1529 C CA . GLU A 1 183 ? -8.875 6.980 -51.802 1.00 94.81 183 GLU A CA 1
ATOM 1530 C C . GLU A 1 183 ? -8.861 8.241 -52.690 1.00 94.81 183 GLU A C 1
ATOM 1532 O O . GLU A 1 183 ? -8.913 8.147 -53.913 1.00 94.81 183 GLU A O 1
ATOM 1537 N N . LYS A 1 184 ? -8.650 9.430 -52.106 1.00 93.81 184 LYS A N 1
ATOM 1538 C CA . LYS A 1 184 ? -8.526 10.689 -52.873 1.00 93.81 184 LYS A CA 1
ATOM 1539 C C . LYS A 1 184 ? -7.306 10.740 -53.797 1.00 93.81 184 LYS A C 1
ATOM 1541 O O . LYS A 1 184 ? -7.335 11.446 -54.805 1.00 93.81 184 LYS A O 1
ATOM 1546 N N . ILE A 1 185 ? -6.203 10.090 -53.424 1.00 92.31 185 ILE A N 1
ATOM 1547 C CA . ILE A 1 185 ? -4.998 10.006 -54.260 1.00 92.31 185 ILE A CA 1
ATOM 1548 C C . ILE A 1 185 ? -5.251 9.063 -55.437 1.00 92.31 185 ILE A C 1
ATOM 1550 O O . ILE A 1 185 ? -4.886 9.408 -56.559 1.00 92.31 185 ILE A O 1
ATOM 1554 N N . GLU A 1 186 ? -5.881 7.913 -55.196 1.00 90.75 186 GLU A N 1
ATOM 1555 C CA . GLU A 1 186 ? -6.271 6.959 -56.238 1.00 90.75 186 GLU A CA 1
ATOM 1556 C C . GLU A 1 186 ? -7.231 7.608 -57.240 1.00 90.75 186 GLU A C 1
ATOM 1558 O O . GLU A 1 186 ? -6.922 7.632 -58.429 1.00 90.75 186 GLU A O 1
ATOM 1563 N N . GLU A 1 187 ? -8.288 8.280 -56.772 1.00 88.00 187 GLU A N 1
ATOM 1564 C CA . GLU A 1 187 ? -9.212 9.037 -57.633 1.00 88.00 187 GLU A CA 1
ATOM 1565 C C . GLU A 1 187 ? -8.496 10.089 -58.496 1.00 88.00 187 GLU A C 1
ATOM 1567 O O . GLU A 1 187 ? -8.870 10.318 -59.642 1.00 88.00 187 GLU A O 1
ATOM 1572 N N . ARG A 1 188 ? -7.449 10.739 -57.968 1.00 85.38 188 ARG A N 1
ATOM 1573 C CA . ARG A 1 188 ? -6.647 11.714 -58.727 1.00 85.38 188 ARG A CA 1
ATOM 1574 C C . ARG A 1 188 ? -5.674 11.086 -59.716 1.00 85.38 188 ARG A C 1
ATOM 1576 O O . ARG A 1 188 ? -5.251 11.790 -60.625 1.00 85.38 188 ARG A O 1
ATOM 1583 N N . ASN A 1 189 ? -5.250 9.850 -59.484 1.00 76.81 189 ASN A N 1
ATOM 1584 C CA . ASN A 1 189 ? -4.317 9.130 -60.350 1.00 76.81 189 ASN A CA 1
ATOM 1585 C C . ASN A 1 189 ? -5.044 8.366 -61.467 1.00 76.81 189 ASN A C 1
ATOM 1587 O O . ASN A 1 189 ? -4.421 8.037 -62.473 1.00 76.81 189 ASN A O 1
ATOM 1591 N N . GLU A 1 190 ? -6.335 8.077 -61.290 1.00 68.12 190 GLU A N 1
ATOM 1592 C CA . GLU A 1 190 ? -7.204 7.469 -62.306 1.00 68.12 190 GLU A CA 1
ATOM 1593 C C . GLU A 1 190 ? -7.784 8.485 -63.316 1.00 68.12 190 GLU A C 1
ATOM 1595 O O . GLU A 1 190 ? -8.392 8.077 -64.309 1.00 68.12 190 GLU A O 1
ATOM 1600 N N . VAL A 1 191 ? -7.563 9.790 -63.100 1.00 53.50 191 VAL A N 1
ATOM 1601 C CA . VAL A 1 191 ? -7.929 10.909 -63.996 1.00 53.50 191 VAL A CA 1
ATOM 1602 C C . VAL A 1 191 ? -6.704 11.434 -64.737 1.00 53.50 191 VAL A C 1
ATOM 1604 O O . VAL A 1 191 ? -6.822 11.664 -65.963 1.00 53.50 191 VAL A O 1
#

pLDDT: mean 91.71, std 7.15, range [53.5, 98.44]

Foldseek 3Di:
DVVVVVVVVVVVVVVVVVVVVVVVVVVVVVVVVVVVVVVVVVVVVVVVVVVVVVVVVVVVVVVVVVVVVVVVVVVVVVVVVVVVVVVVVVVVVVVVLVVQLVVLQVDADPVPRHRDDSVVVVVVSVVVVVVVVVVVVVVVVVVVVVVVVVVVVVVVVVVQAPDVVRGPVVVVVVVVVVVVVVVVVVVVVVD

Radius of gyration: 46.63 Å; chains: 1; bounding box: 118×40×113 Å

InterPro domains:
  IPR025254 CCDC113/CCDC96, coiled-coil [PF13870] (130-190)
  IPR051885 Coiled-coil domain-containing protein involved in ciliogenesis [PTHR15654] (2-190)

Secondary structure (DSSP, 8-state):
-HHHHHHHHHHHHHHHHHHHHHHHHHHHHHHHHHHHHHHHHHHHHHHHHHHHHHHHHHHHHHHHHHHHHHHHHHHHHHHHHHHHHHHHHHHHHHHHHHHHHHHHHH-B-TTT-SBPPHHHHHHHHHHHHHHHHHHHHHHHHHHHHHHHHHHHHHHHHHHHEEETTEEHHHHHHHHHHHHHHHHHHHHHH--

Sequence (191 aa):
LFQQALEERSSLMSLNAQLQHKLAEYFRKKKSDERQQEVEKNVTDQEQRYLKYMSNLEELQNEEKREQESFKSQIEDLKTRCQEKQEAVEKSSADFTKFKFDVAKQAINSRSGKPIPPKDIEQYELAEMKKEQEVTLVRLDNIKLKNRLKKREMQLKAKEELAEGLHLIDFEQLKIENQTYNEKIEERNEV